Protein AF-A0AAV2IVN1-F1 (afdb_monomer)

Radius of gyration: 26.49 Å; Cα contacts (8 Å, |Δi|>4): 372; chains: 1; bounding box: 67×38×94 Å

InterPro domains:
  IPR001192 Phosphoinositide phospholipase C family [PTHR10336] (16-310)
  IPR001849 Pleckstrin homology domain [PF00169] (18-120)
  IPR001849 Pleckstrin homology domain [PS50003] (14-121)
  IPR001849 Pleckstrin homology domain [SM00233] (15-123)
  IPR002048 EF-hand domain [PF00036] (136-163)
  IPR002048 EF-hand domain [PS50222] (131-166)
  IPR002048 EF-hand domain [SM00054] (135-163)
  IPR002048 EF-hand domain [SM00054] (171-205)
  IPR011992 EF-hand domain pair [SSF47473] (132-292)
  IPR011993 PH-like domain superfamily [G3DSA:2.30.29.30] (7-131)
  IPR015359 Phosphoinositide-specific phospholipase C, EF-hand-like domain [PF09279] (201-286)
  IPR018247 EF-Hand 1, calcium-binding site [PS00018] (144-156)

Structure (mmCIF, N/CA/C/O backbone):
data_AF-A0AAV2IVN1-F1
#
_entry.id   AF-A0AAV2IVN1-F1
#
loop_
_atom_site.group_PDB
_atom_site.id
_atom_site.type_symbol
_atom_site.label_atom_id
_atom_site.label_alt_id
_atom_site.label_comp_id
_atom_site.label_asym_id
_atom_site.label_entity_id
_atom_site.label_seq_id
_atom_site.pdbx_PDB_ins_code
_atom_site.Cartn_x
_atom_site.Cartn_y
_atom_site.Cartn_z
_atom_site.occupancy
_atom_site.B_iso_or_equiv
_atom_site.auth_seq_id
_atom_site.auth_comp_id
_atom_site.auth_asym_id
_atom_site.auth_atom_id
_atom_site.pdbx_PDB_model_num
ATOM 1 N N . MET A 1 1 ? -7.771 20.556 -2.505 1.00 33.66 1 MET A N 1
ATOM 2 C CA . MET A 1 1 ? -8.537 19.604 -1.666 1.00 33.66 1 MET A CA 1
ATOM 3 C C . MET A 1 1 ? -7.633 18.773 -0.742 1.00 33.66 1 MET A C 1
ATOM 5 O O . MET A 1 1 ? -7.917 18.738 0.444 1.00 33.66 1 MET A O 1
ATOM 9 N N . PHE A 1 2 ? -6.507 18.209 -1.213 1.00 29.45 2 PHE A N 1
ATOM 10 C CA . PHE A 1 2 ? -5.529 17.492 -0.363 1.00 29.45 2 PHE A CA 1
ATOM 11 C C . PHE A 1 2 ? -4.832 18.351 0.709 1.00 29.45 2 PHE A C 1
ATOM 13 O O . PHE A 1 2 ? -4.710 17.907 1.844 1.00 29.45 2 PHE A O 1
ATOM 20 N N . ILE A 1 3 ? -4.459 19.599 0.399 1.00 28.80 3 ILE A N 1
ATOM 21 C CA . ILE A 1 3 ? -3.873 20.528 1.390 1.00 28.80 3 ILE A CA 1
ATOM 22 C C . ILE A 1 3 ? -4.855 20.794 2.546 1.00 28.80 3 ILE A C 1
ATOM 24 O O . ILE A 1 3 ? -4.457 20.867 3.701 1.00 28.80 3 ILE A O 1
ATOM 28 N N . TYR A 1 4 ? -6.157 20.855 2.253 1.00 28.88 4 TYR A N 1
ATOM 29 C CA . TYR A 1 4 ? -7.195 21.046 3.269 1.00 28.88 4 TYR A CA 1
ATOM 30 C C . TYR A 1 4 ? -7.394 19.800 4.145 1.00 28.88 4 TYR A C 1
ATOM 32 O O . TYR A 1 4 ? -7.571 19.932 5.350 1.00 28.88 4 TYR A O 1
ATOM 40 N N . ILE A 1 5 ? -7.324 18.596 3.566 1.00 34.03 5 ILE A N 1
ATOM 41 C CA . ILE A 1 5 ? -7.440 17.335 4.318 1.00 34.03 5 ILE A CA 1
ATOM 42 C C . ILE A 1 5 ? -6.231 17.142 5.246 1.00 34.03 5 ILE A C 1
ATOM 44 O O . ILE A 1 5 ? -6.431 16.805 6.409 1.00 34.03 5 ILE A O 1
ATOM 48 N N . PHE A 1 6 ? -5.008 17.428 4.784 1.00 39.22 6 PHE A N 1
ATOM 49 C CA . PHE A 1 6 ? -3.801 17.351 5.620 1.00 39.22 6 PHE A CA 1
ATOM 50 C C . PHE A 1 6 ? -3.856 18.326 6.807 1.00 39.22 6 PHE A C 1
ATOM 52 O O . PHE A 1 6 ? -3.680 17.910 7.947 1.00 39.22 6 PHE A O 1
ATOM 59 N N . ILE A 1 7 ? -4.229 19.591 6.571 1.00 43.00 7 ILE A N 1
ATOM 60 C CA . ILE A 1 7 ? -4.343 20.604 7.638 1.00 43.00 7 ILE A CA 1
ATOM 61 C C . ILE A 1 7 ? -5.420 20.230 8.675 1.00 43.00 7 ILE A C 1
ATOM 63 O O . ILE A 1 7 ? -5.252 20.491 9.867 1.00 43.00 7 ILE A O 1
ATOM 67 N N . ILE A 1 8 ? -6.532 19.623 8.245 1.00 52.09 8 ILE A N 1
ATOM 68 C CA . ILE A 1 8 ? -7.603 19.180 9.154 1.00 52.09 8 ILE A CA 1
ATOM 69 C C . ILE A 1 8 ? -7.147 17.984 9.998 1.00 52.09 8 ILE A C 1
ATOM 71 O O . ILE A 1 8 ? -7.465 17.928 11.186 1.00 52.09 8 ILE A O 1
ATOM 75 N N . VAL A 1 9 ? -6.402 17.043 9.412 1.00 57.47 9 VAL A N 1
ATOM 76 C CA . VAL A 1 9 ? -5.876 15.875 10.130 1.00 57.47 9 VAL A CA 1
ATOM 77 C C . VAL A 1 9 ? -4.788 16.285 11.122 1.00 57.47 9 VAL A C 1
ATOM 79 O O . VAL A 1 9 ? -4.839 15.845 12.264 1.00 57.47 9 VAL A O 1
ATOM 82 N N . ASP A 1 10 ? -3.877 17.188 10.761 1.00 61.06 10 ASP A N 1
ATOM 83 C CA . ASP A 1 10 ? -2.824 17.649 11.677 1.00 61.06 10 ASP A CA 1
ATOM 84 C C . ASP A 1 10 ? -3.402 18.372 12.903 1.00 61.06 10 ASP A C 1
ATOM 86 O O . ASP A 1 10 ? -2.975 18.124 14.032 1.00 61.06 10 ASP A O 1
ATOM 90 N N . ARG A 1 11 ? -4.436 19.205 12.713 1.00 65.44 11 ARG A N 1
ATOM 91 C CA . ARG A 1 11 ? -5.167 19.822 13.835 1.00 65.44 11 ARG A CA 1
ATOM 92 C C . ARG A 1 11 ? -5.901 18.785 14.685 1.00 65.44 11 ARG A C 1
ATOM 94 O O . ARG A 1 11 ? -5.817 18.834 15.905 1.00 65.44 11 ARG A O 1
ATOM 101 N N . LEU A 1 12 ? -6.569 17.819 14.051 1.00 69.88 12 LEU A N 1
ATOM 102 C CA . LEU A 1 12 ? -7.257 16.727 14.744 1.00 69.88 12 LEU A CA 1
ATOM 103 C C . LEU A 1 12 ? -6.297 15.905 15.621 1.00 69.88 12 LEU A C 1
ATOM 105 O O . LEU A 1 12 ? -6.637 15.550 16.748 1.00 69.88 12 LEU A O 1
ATOM 109 N N . LEU A 1 13 ? -5.111 15.584 15.105 1.00 74.75 13 LEU A N 1
ATOM 110 C CA . LEU A 1 13 ? -4.096 14.826 15.835 1.00 74.75 13 LEU A CA 1
ATOM 111 C C . LEU A 1 13 ? -3.486 15.652 16.972 1.00 74.75 13 LEU A C 1
ATOM 113 O O . LEU A 1 13 ? -3.281 15.115 18.059 1.00 74.75 13 LEU A O 1
ATOM 117 N N . ALA A 1 14 ? -3.268 16.953 16.759 1.00 75.81 14 ALA A N 1
ATOM 118 C CA . ALA A 1 14 ? -2.805 17.863 17.803 1.00 75.81 14 ALA A CA 1
ATOM 119 C C . ALA A 1 14 ? -3.806 17.974 18.968 1.00 75.81 14 ALA A C 1
ATOM 121 O O . ALA A 1 14 ? -3.394 17.939 20.127 1.00 75.81 14 ALA A O 1
ATOM 122 N N . ASP A 1 15 ? -5.109 18.041 18.681 1.00 75.19 15 ASP A N 1
ATOM 123 C CA . ASP A 1 15 ? -6.160 18.076 19.708 1.00 75.19 15 ASP A CA 1
ATOM 124 C C . ASP A 1 15 ? -6.175 16.783 20.543 1.00 75.19 15 ASP A C 1
ATOM 126 O O . ASP A 1 15 ? -6.311 16.808 21.766 1.00 75.19 15 ASP A O 1
ATOM 130 N N . LEU A 1 16 ? -5.988 15.627 19.901 1.00 82.62 16 LEU A N 1
ATOM 131 C CA . LEU A 1 16 ? -5.983 14.327 20.582 1.00 82.62 16 LEU A CA 1
ATOM 132 C C . LEU A 1 16 ? -4.692 14.048 21.359 1.00 82.62 16 LEU A C 1
ATOM 134 O O . LEU A 1 16 ? -4.715 13.270 22.318 1.00 82.62 16 LEU A O 1
ATOM 138 N N . ALA A 1 17 ? -3.590 14.699 20.991 1.00 82.19 17 ALA A N 1
ATOM 139 C CA . ALA A 1 17 ? -2.347 14.677 21.755 1.00 82.19 17 ALA A CA 1
ATOM 140 C C . ALA A 1 17 ? -2.456 15.462 23.077 1.00 82.19 17 ALA A C 1
ATOM 142 O O . ALA A 1 17 ? -1.741 15.149 24.026 1.00 82.19 17 ALA A O 1
ATOM 143 N N . GLN A 1 18 ? -3.370 16.437 23.176 1.00 85.50 18 GLN A N 1
ATOM 144 C CA . GLN A 1 18 ? -3.635 17.185 24.419 1.00 85.50 18 GLN A CA 1
ATOM 145 C C . GLN A 1 18 ? -4.479 16.397 25.430 1.00 85.50 18 GLN A C 1
ATOM 147 O O . GLN A 1 18 ? -4.505 16.727 26.615 1.00 85.50 18 GLN A O 1
ATOM 152 N N . GLY A 1 19 ? -5.124 15.324 24.975 1.00 87.44 19 GLY A N 1
ATOM 153 C CA . GLY A 1 19 ? -5.890 14.419 25.811 1.00 87.44 19 GLY A CA 1
ATOM 154 C C . GLY A 1 19 ? -7.368 14.778 25.902 1.00 87.44 19 GLY A C 1
ATOM 155 O O . GLY A 1 19 ? -7.749 15.918 26.151 1.00 87.44 19 GLY A O 1
ATOM 156 N N . ILE A 1 20 ? -8.226 13.771 25.748 1.00 90.19 20 ILE A N 1
ATOM 157 C CA . ILE A 1 20 ? -9.682 13.925 25.836 1.00 90.19 20 ILE A CA 1
ATOM 158 C C . ILE A 1 20 ? -10.237 12.986 26.900 1.00 90.19 20 ILE A C 1
ATOM 160 O O . ILE A 1 20 ? -9.879 11.807 26.971 1.00 90.19 20 ILE A O 1
ATOM 164 N N . LEU A 1 21 ? -11.150 13.505 27.721 1.00 92.00 21 LEU A N 1
ATOM 165 C CA . LEU A 1 21 ? -11.890 12.706 28.686 1.00 92.00 21 LEU A CA 1
ATOM 166 C C . LEU A 1 21 ? -12.854 11.759 27.960 1.00 92.00 21 LEU A C 1
ATOM 168 O O . LEU A 1 21 ? -13.794 12.195 27.299 1.00 92.00 21 LEU A O 1
ATOM 172 N N . LEU A 1 22 ? -12.641 10.457 28.129 1.00 92.94 22 LEU A N 1
ATOM 173 C CA . LEU A 1 22 ? -13.558 9.410 27.689 1.00 92.94 22 LEU A CA 1
ATOM 174 C C . LEU A 1 22 ? -13.926 8.518 28.871 1.00 92.94 22 LEU A C 1
ATOM 176 O O . LEU A 1 22 ? -13.124 8.279 29.779 1.00 92.94 22 LEU A O 1
ATOM 180 N N . GLU A 1 23 ? -15.118 7.933 28.838 1.00 92.25 23 GLU A N 1
ATOM 181 C CA . GLU A 1 23 ? -15.479 6.896 29.797 1.00 92.25 23 GLU A CA 1
ATOM 182 C C . GLU A 1 23 ? -15.187 5.514 29.215 1.00 92.25 23 GLU A C 1
ATOM 184 O O . GLU A 1 23 ? -15.768 5.079 28.219 1.00 92.25 23 GLU A O 1
ATOM 189 N N . LYS A 1 24 ? -14.301 4.771 29.881 1.00 91.19 24 LYS A N 1
ATOM 190 C CA . LYS A 1 24 ? -14.094 3.351 29.602 1.00 91.19 24 LYS A CA 1
ATOM 191 C C . LYS A 1 24 ? -15.197 2.553 30.282 1.00 91.19 24 LYS A C 1
ATOM 193 O O . LYS A 1 24 ? -15.212 2.412 31.510 1.00 91.19 24 LYS A O 1
ATOM 198 N N . VAL A 1 25 ? -16.097 1.987 29.489 1.00 88.44 25 VAL A N 1
ATOM 199 C CA . VAL A 1 25 ? -17.293 1.323 30.004 1.00 88.44 25 VAL A CA 1
ATOM 200 C C . VAL A 1 25 ? -17.019 -0.158 30.270 1.00 88.44 25 VAL A C 1
ATOM 202 O O . VAL A 1 25 ? -16.586 -0.912 29.397 1.00 88.44 25 VAL A O 1
ATOM 205 N N . LYS A 1 26 ? -17.238 -0.596 31.516 1.00 84.31 26 LYS A N 1
ATOM 206 C CA . LYS A 1 26 ? -17.120 -2.009 31.928 1.00 84.31 26 LYS A CA 1
ATOM 207 C C . LYS A 1 26 ? -18.476 -2.671 32.133 1.00 84.31 26 LYS A C 1
ATOM 209 O O . LYS A 1 26 ? -18.634 -3.845 31.810 1.00 84.31 26 LYS A O 1
ATOM 214 N N . SER A 1 27 ? -19.432 -1.918 32.655 1.00 77.50 27 SER A N 1
ATOM 215 C CA . SER A 1 27 ? -20.836 -2.291 32.817 1.00 77.50 27 SER A CA 1
ATOM 216 C C . SER A 1 27 ? -21.673 -1.013 32.917 1.00 77.50 27 SER A C 1
ATOM 218 O O . SER A 1 27 ? -21.109 0.080 32.983 1.00 77.50 27 SER A O 1
ATOM 220 N N . ARG A 1 28 ? -23.003 -1.148 32.988 1.00 71.00 28 ARG A N 1
ATOM 221 C CA . ARG A 1 28 ? -23.936 -0.024 33.189 1.00 71.00 28 ARG A CA 1
ATOM 222 C C . ARG A 1 28 ? -23.555 0.861 34.387 1.00 71.00 28 ARG A C 1
ATOM 224 O O . ARG A 1 28 ? -23.551 2.078 34.271 1.00 71.00 28 ARG A O 1
ATOM 231 N N . SER A 1 29 ? -23.187 0.250 35.513 1.00 75.88 29 SER A N 1
ATOM 232 C CA . SER A 1 29 ? -22.812 0.952 36.750 1.00 75.88 29 SER A CA 1
ATOM 233 C C . SER A 1 29 ? -21.320 1.274 36.856 1.00 75.88 29 SER A C 1
ATOM 235 O O . SER A 1 29 ? -20.928 2.106 37.668 1.00 75.88 29 SER A O 1
ATOM 237 N N . ARG A 1 30 ? -20.464 0.629 36.052 1.00 84.62 30 ARG A N 1
ATOM 238 C CA . ARG A 1 30 ? -19.006 0.773 36.137 1.00 84.62 30 ARG A CA 1
ATOM 239 C C . ARG A 1 30 ? -18.460 1.486 34.909 1.00 84.62 30 ARG A C 1
ATOM 241 O O . ARG A 1 30 ? -17.976 0.855 33.961 1.00 84.62 30 ARG A O 1
ATOM 248 N N . ARG A 1 31 ? -18.512 2.812 34.980 1.00 88.00 31 ARG A N 1
ATOM 249 C CA . ARG A 1 31 ? -17.956 3.747 34.001 1.00 88.00 31 ARG A CA 1
ATOM 250 C C . ARG A 1 31 ? -16.698 4.366 34.588 1.00 88.00 31 ARG A C 1
ATOM 252 O O . ARG A 1 31 ? -16.694 4.810 35.732 1.00 88.00 31 ARG A O 1
ATOM 259 N N . LEU A 1 32 ? -15.598 4.267 33.854 1.00 90.12 32 LEU A N 1
ATOM 260 C CA . LEU A 1 32 ? -14.284 4.677 34.335 1.00 90.12 32 LEU A CA 1
ATOM 261 C C . LEU A 1 32 ? -13.838 5.893 33.519 1.00 90.12 32 LEU A C 1
ATOM 263 O O . LEU A 1 32 ? -13.319 5.687 32.420 1.00 90.12 32 LEU A O 1
ATOM 267 N N . PRO A 1 33 ? -14.045 7.125 34.015 1.00 91.75 33 PRO A N 1
ATOM 268 C CA . PRO A 1 33 ? -13.592 8.332 33.331 1.00 91.75 33 PRO A CA 1
ATOM 269 C C . PRO A 1 33 ? -12.063 8.359 33.311 1.00 91.75 33 PRO A C 1
ATOM 271 O O . PRO A 1 33 ? -11.420 8.165 34.347 1.00 91.75 33 PRO A O 1
ATOM 274 N N . ARG A 1 34 ? -11.472 8.509 32.129 1.00 92.56 34 ARG A N 1
ATOM 275 C CA . ARG A 1 34 ? -10.022 8.539 31.912 1.00 92.56 34 ARG A CA 1
ATOM 276 C C . ARG A 1 34 ? -9.712 9.547 30.817 1.00 92.56 34 ARG A C 1
ATOM 278 O O . ARG A 1 34 ? -10.460 9.641 29.847 1.00 92.56 34 ARG A O 1
ATOM 285 N N . THR A 1 35 ? -8.596 10.245 30.944 1.00 92.88 35 THR A N 1
ATOM 286 C CA . THR A 1 35 ? -8.089 11.095 29.864 1.00 92.88 35 THR A CA 1
ATOM 287 C C . THR A 1 35 ? -7.267 10.221 28.932 1.00 92.88 35 THR A C 1
ATOM 289 O O . THR A 1 35 ? -6.317 9.585 29.388 1.00 92.88 35 THR A O 1
ATOM 292 N N . PHE A 1 36 ? -7.674 10.123 27.670 1.00 94.19 36 PHE A N 1
ATOM 293 C CA . PHE A 1 36 ? -6.989 9.353 26.633 1.00 94.19 36 PHE A CA 1
ATOM 294 C C . PHE A 1 36 ? -6.203 10.276 25.721 1.00 94.19 36 PHE A C 1
ATOM 296 O O . PHE A 1 36 ? -6.698 11.337 25.358 1.00 94.19 36 PHE A O 1
ATOM 303 N N . PHE A 1 37 ? -5.031 9.813 25.305 1.00 93.44 37 PHE A N 1
ATOM 304 C CA . PHE A 1 37 ? -4.089 10.536 24.465 1.00 93.44 37 PHE A CA 1
ATOM 305 C C . PHE A 1 37 ? -3.714 9.670 23.266 1.00 93.44 37 PHE A C 1
ATOM 307 O O . PHE A 1 37 ? -3.553 8.453 23.413 1.00 93.44 37 PHE A O 1
ATOM 314 N N . LEU A 1 38 ? -3.568 10.294 22.100 1.00 91.50 38 LEU A N 1
ATOM 315 C CA . LEU A 1 38 ? -3.007 9.671 20.903 1.00 91.50 38 LEU A CA 1
ATOM 316 C C . LEU A 1 38 ? -1.651 10.317 20.604 1.00 91.50 38 LEU A C 1
ATOM 318 O O . LEU A 1 38 ? -1.590 11.503 20.298 1.00 91.50 38 LEU A O 1
ATOM 322 N N . ASP A 1 39 ? -0.579 9.532 20.679 1.00 87.88 39 ASP A N 1
ATOM 323 C CA . ASP A 1 39 ? 0.773 9.949 20.300 1.00 87.88 39 ASP A CA 1
ATOM 324 C C . ASP A 1 39 ? 1.127 9.272 18.971 1.00 87.88 39 ASP A C 1
ATOM 326 O O . ASP A 1 39 ? 1.441 8.079 18.919 1.00 87.88 39 ASP A O 1
ATOM 330 N N . THR A 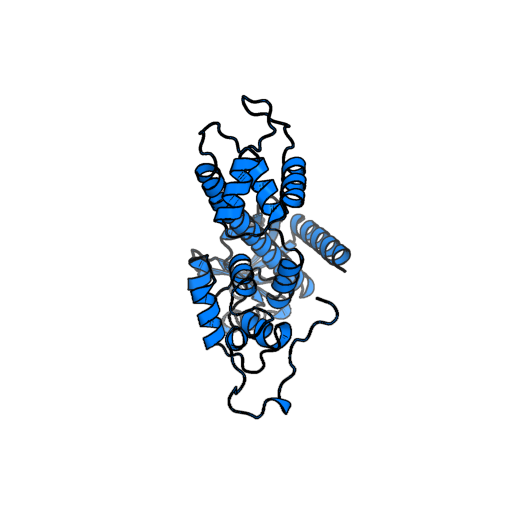1 40 ? 1.035 10.034 17.881 1.00 79.25 40 THR A N 1
ATOM 331 C CA . THR A 1 40 ? 1.349 9.568 16.523 1.00 79.25 40 THR A CA 1
ATOM 332 C C . THR A 1 40 ? 2.844 9.536 16.221 1.00 79.25 40 THR A C 1
ATOM 334 O O . THR A 1 40 ? 3.231 8.954 15.216 1.00 79.25 40 THR A O 1
ATOM 337 N N . ALA A 1 41 ? 3.701 10.120 17.065 1.00 75.69 41 ALA A N 1
ATOM 338 C CA . ALA A 1 41 ? 5.150 9.985 16.911 1.00 75.69 41 ALA A CA 1
ATOM 339 C C . ALA A 1 41 ? 5.627 8.629 17.449 1.00 75.69 41 ALA A C 1
ATOM 341 O O . ALA A 1 41 ? 6.497 7.991 16.863 1.00 75.69 41 ALA A O 1
ATOM 342 N N . LYS A 1 42 ? 5.028 8.169 18.554 1.00 81.62 42 LYS A N 1
ATOM 343 C CA . LYS A 1 42 ? 5.320 6.860 19.161 1.00 81.62 42 LYS A CA 1
ATOM 344 C C . LYS A 1 42 ? 4.370 5.749 18.721 1.00 81.62 42 LYS A C 1
ATOM 346 O O . LYS A 1 42 ? 4.576 4.610 19.122 1.00 81.62 42 LYS A O 1
ATOM 351 N N . MET A 1 43 ? 3.338 6.074 17.941 1.00 84.81 43 MET A N 1
ATOM 352 C CA . MET A 1 43 ? 2.276 5.151 17.525 1.00 84.81 43 MET A CA 1
ATOM 353 C C . MET A 1 43 ? 1.629 4.424 18.711 1.00 84.81 43 MET A C 1
ATOM 355 O O . MET A 1 43 ? 1.469 3.202 18.723 1.00 84.81 43 MET A O 1
ATOM 359 N N . ILE A 1 44 ? 1.214 5.195 19.723 1.00 91.56 44 ILE A N 1
ATOM 360 C CA . ILE A 1 44 ? 0.546 4.677 20.923 1.00 91.56 44 ILE A CA 1
ATOM 361 C C . ILE A 1 44 ? -0.721 5.458 21.275 1.00 91.56 44 ILE A C 1
ATOM 363 O O . ILE A 1 44 ? -0.819 6.667 21.086 1.00 91.56 44 ILE A O 1
ATOM 367 N N . VAL A 1 45 ? -1.667 4.757 21.894 1.00 93.38 45 VAL A N 1
ATOM 368 C CA . VAL A 1 45 ? -2.737 5.340 22.706 1.00 93.38 45 VAL A CA 1
ATOM 369 C C . VAL A 1 45 ? -2.426 5.056 24.163 1.00 93.38 45 VAL A C 1
ATOM 371 O O . VAL A 1 45 ? -2.234 3.901 24.532 1.00 93.38 45 VAL A O 1
ATOM 374 N N . TYR A 1 46 ? -2.434 6.065 25.022 1.00 92.75 46 TYR A N 1
ATOM 375 C CA . TYR A 1 46 ? -2.313 5.861 26.467 1.00 92.75 46 TYR A CA 1
ATOM 376 C C . TYR A 1 46 ? -3.402 6.621 27.214 1.00 92.75 46 TYR A C 1
ATOM 378 O O . TYR A 1 46 ? -4.105 7.454 26.644 1.00 92.75 46 TYR A O 1
ATOM 386 N N . TYR A 1 47 ? -3.605 6.286 28.487 1.00 92.38 47 TYR A N 1
ATOM 387 C CA . TYR A 1 47 ? -4.587 6.982 29.310 1.00 92.38 47 TYR A CA 1
ATOM 388 C C . TYR A 1 47 ? -4.155 7.153 30.762 1.00 92.38 47 TYR A C 1
ATOM 390 O O . TYR A 1 47 ? -3.462 6.308 31.337 1.00 92.38 47 TYR A O 1
ATOM 398 N N . GLU A 1 48 ? -4.660 8.218 31.374 1.00 89.62 48 GLU A N 1
ATOM 399 C CA . GLU A 1 48 ? -4.411 8.595 32.765 1.00 89.62 48 GLU A CA 1
ATOM 400 C C . GLU A 1 48 ? -5.688 8.524 33.619 1.00 89.62 48 GLU A C 1
ATOM 402 O O . GLU A 1 48 ? -6.788 8.262 33.127 1.00 89.62 48 GLU A O 1
ATOM 407 N N . GLY A 1 49 ? -5.548 8.685 34.940 1.00 80.62 49 GLY A N 1
ATOM 408 C CA . GLY A 1 49 ? -6.666 8.602 35.894 1.00 80.62 49 GLY A CA 1
ATOM 409 C C . GLY A 1 49 ? -7.025 7.175 36.333 1.00 80.62 49 GLY A C 1
ATOM 410 O O . GLY A 1 49 ? -8.084 6.935 36.915 1.00 80.62 49 GLY A O 1
ATOM 411 N N . SER A 1 50 ? -6.168 6.187 36.049 1.00 78.44 50 SER A N 1
ATOM 412 C CA . SER A 1 50 ? -6.335 4.816 36.545 1.00 78.44 50 SER A CA 1
ATOM 413 C C . SER A 1 50 ? -5.915 4.694 38.010 1.00 78.44 50 SER A C 1
ATOM 415 O O . SER A 1 50 ? -4.781 4.987 38.353 1.00 78.44 50 SER A O 1
ATOM 417 N N . THR A 1 51 ? -6.800 4.167 38.859 1.00 69.38 51 THR A N 1
ATOM 418 C CA . THR A 1 51 ? -6.510 3.862 40.274 1.00 69.38 51 THR A CA 1
ATOM 419 C C . THR A 1 51 ? -5.780 2.529 40.487 1.00 69.38 51 THR A C 1
ATOM 421 O O . THR A 1 51 ? -5.500 2.146 41.620 1.00 69.38 51 THR A O 1
ATOM 424 N N . LYS A 1 52 ? -5.479 1.782 39.414 1.00 65.25 52 LYS A N 1
ATOM 425 C CA . LYS A 1 52 ? -4.612 0.596 39.503 1.00 65.25 52 LYS A CA 1
ATOM 426 C C . LYS A 1 52 ? -3.171 1.035 39.798 1.00 65.25 52 LYS A C 1
ATOM 428 O O . LYS A 1 52 ? -2.782 2.124 39.394 1.00 65.25 52 LYS A O 1
ATOM 433 N N . LYS A 1 53 ? -2.387 0.185 40.485 1.00 58.56 53 LYS A N 1
ATOM 434 C CA . LYS A 1 53 ? -0.953 0.419 40.769 1.00 58.56 53 LYS A CA 1
ATOM 435 C C . LYS A 1 53 ? -0.238 0.962 39.518 1.00 58.56 53 LYS A C 1
ATOM 437 O O . LYS A 1 53 ? -0.513 0.471 38.425 1.00 58.56 53 LYS A O 1
ATOM 442 N N . LYS A 1 54 ? 0.709 1.902 39.692 1.00 55.81 54 LYS A N 1
ATOM 443 C CA . LYS A 1 54 ? 1.513 2.539 38.617 1.00 55.81 54 LYS A CA 1
ATOM 444 C C . LYS A 1 54 ? 2.164 1.555 37.625 1.00 55.81 54 LYS A C 1
ATOM 446 O O . LYS A 1 54 ? 2.572 1.966 36.552 1.00 55.81 54 LYS A O 1
ATOM 451 N N . THR A 1 55 ? 2.243 0.269 37.964 1.00 49.16 55 THR A N 1
ATOM 452 C CA . THR A 1 55 ? 2.756 -0.816 37.117 1.00 49.16 55 THR A CA 1
ATOM 453 C C . THR A 1 55 ? 1.758 -1.361 36.089 1.00 49.16 55 THR A C 1
ATOM 455 O O . THR A 1 55 ? 2.142 -2.183 35.262 1.00 49.16 55 THR A O 1
ATOM 458 N N . SER A 1 56 ? 0.475 -0.977 36.121 1.00 58.53 56 SER A N 1
ATOM 459 C CA . SER A 1 56 ? -0.472 -1.435 35.100 1.00 58.53 56 SER A CA 1
ATOM 460 C C . SER A 1 56 ? -0.276 -0.643 33.812 1.00 58.53 56 SER A C 1
ATOM 462 O O . SER A 1 56 ? -0.621 0.535 33.788 1.00 58.53 56 SER A O 1
ATOM 464 N N . ASP A 1 57 ? 0.217 -1.303 32.765 1.00 69.19 57 ASP A N 1
ATOM 465 C CA . ASP A 1 57 ? 0.382 -0.720 31.432 1.00 69.19 57 ASP A CA 1
ATOM 466 C C . ASP A 1 57 ? -0.943 -0.096 30.949 1.00 69.19 57 ASP A C 1
ATOM 468 O O . ASP A 1 57 ? -1.951 -0.785 30.735 1.00 69.19 57 ASP A O 1
ATOM 472 N N . THR A 1 58 ? -0.974 1.237 30.887 1.00 85.75 58 THR A N 1
ATOM 473 C CA . THR A 1 58 ? -2.086 2.026 30.339 1.00 85.75 58 THR A CA 1
ATOM 474 C C . THR A 1 58 ? -1.881 2.337 28.861 1.00 85.75 58 THR A C 1
ATOM 476 O O . THR A 1 58 ? -2.742 2.979 28.259 1.00 85.75 58 THR A O 1
ATOM 479 N N . THR A 1 59 ? -0.787 1.849 28.280 1.00 90.06 59 THR A N 1
ATOM 480 C CA . THR A 1 59 ? -0.397 2.075 26.896 1.00 90.06 59 THR A CA 1
ATOM 481 C C . THR A 1 59 ? -0.942 0.966 26.006 1.00 90.06 59 THR A C 1
ATOM 483 O O . THR A 1 59 ? -0.997 -0.214 26.356 1.00 90.06 59 THR A O 1
ATOM 486 N N . ILE A 1 60 ? -1.372 1.352 24.818 1.00 91.19 60 ILE A N 1
ATOM 487 C CA . ILE A 1 60 ? -1.864 0.489 23.760 1.00 91.19 60 ILE A CA 1
ATOM 488 C C . ILE A 1 60 ? -1.086 0.895 22.516 1.00 91.19 60 ILE A C 1
ATOM 490 O O . ILE A 1 60 ? -1.285 1.980 21.985 1.00 91.19 60 ILE A O 1
ATOM 494 N N . GLN A 1 61 ? -0.195 0.020 22.065 1.00 90.00 61 GLN A N 1
ATOM 495 C CA . GLN A 1 61 ? 0.453 0.165 20.762 1.00 90.00 61 GLN A CA 1
ATOM 496 C C . GLN A 1 61 ? -0.617 0.137 19.666 1.00 90.00 61 GLN A C 1
ATOM 498 O O . GLN A 1 61 ? -1.512 -0.716 19.737 1.00 90.00 61 GLN A O 1
ATOM 503 N N . ILE A 1 62 ? -0.537 1.039 18.683 1.00 90.12 62 ILE A N 1
ATOM 504 C CA . ILE A 1 62 ? -1.505 1.081 17.575 1.00 90.12 62 ILE A CA 1
ATOM 505 C C . ILE A 1 62 ? -1.522 -0.272 16.841 1.00 90.12 62 ILE A C 1
ATOM 507 O O . ILE A 1 62 ? -2.609 -0.783 16.576 1.00 90.12 62 ILE A O 1
ATOM 511 N N . SER A 1 63 ? -0.376 -0.958 16.738 1.00 83.38 63 SER A N 1
ATOM 512 C CA . SER A 1 63 ? -0.240 -2.277 16.086 1.00 83.38 63 SER A CA 1
ATOM 513 C C . SER A 1 63 ? -1.046 -3.377 16.759 1.00 83.38 63 SER A C 1
ATOM 515 O O . SER A 1 63 ? -1.377 -4.401 16.160 1.00 83.38 63 SER A O 1
ATOM 517 N N . LYS A 1 64 ? -1.396 -3.191 18.037 1.00 88.50 64 LYS A N 1
ATOM 518 C CA . LYS A 1 64 ? -2.246 -4.130 18.777 1.00 88.50 64 LYS A CA 1
ATOM 519 C C . LYS A 1 64 ? -3.731 -3.890 18.519 1.00 88.50 64 LYS A C 1
ATOM 521 O O . LYS A 1 64 ? -4.541 -4.746 18.894 1.00 88.50 64 LYS A O 1
ATOM 526 N N . ILE A 1 65 ? -4.110 -2.760 17.927 1.00 90.00 65 ILE A N 1
ATOM 527 C CA . ILE A 1 65 ? -5.488 -2.441 17.568 1.00 90.00 65 ILE A CA 1
ATOM 528 C C . ILE A 1 65 ? -5.811 -3.139 16.252 1.00 90.00 65 ILE A C 1
ATOM 530 O O . ILE A 1 65 ? -5.238 -2.866 15.208 1.00 90.00 65 ILE A O 1
ATOM 534 N N . ARG A 1 66 ? -6.770 -4.059 16.306 1.00 84.44 66 ARG A N 1
ATOM 535 C CA . ARG A 1 66 ? -7.270 -4.756 15.123 1.00 84.44 66 ARG A CA 1
ATOM 536 C C . ARG A 1 66 ? -8.311 -3.927 14.389 1.00 84.44 66 ARG A C 1
ATOM 538 O O . ARG A 1 66 ? -8.367 -3.961 13.167 1.00 84.44 66 ARG A O 1
ATOM 545 N N . GLU A 1 67 ? -9.194 -3.265 15.132 1.00 85.75 67 GLU A N 1
ATOM 546 C CA . GLU A 1 67 ? -10.337 -2.575 14.544 1.00 85.75 67 GLU A CA 1
ATOM 547 C C . GLU A 1 67 ? -10.935 -1.536 15.496 1.00 85.75 67 GLU A C 1
ATOM 549 O O . GLU A 1 67 ? -10.941 -1.726 16.717 1.00 85.75 67 GLU A O 1
ATOM 554 N N . VAL A 1 68 ? -11.505 -0.476 14.917 1.00 89.56 68 VAL A N 1
ATOM 555 C CA . VAL A 1 68 ? -12.301 0.535 15.620 1.00 89.56 68 VAL A CA 1
ATOM 556 C C . VAL A 1 68 ? -13.676 0.660 14.958 1.00 89.56 68 VAL A C 1
ATOM 558 O O . VAL A 1 68 ? -13.776 0.988 13.769 1.00 89.56 68 VAL A O 1
ATOM 561 N N . ARG A 1 69 ? -14.743 0.408 15.727 1.00 86.12 69 ARG A N 1
ATOM 562 C CA . ARG A 1 69 ? -16.135 0.401 15.234 1.00 86.12 69 ARG A CA 1
ATOM 563 C C . ARG A 1 69 ? -17.014 1.406 15.963 1.00 86.12 69 ARG A C 1
ATOM 565 O O . ARG A 1 69 ? -16.796 1.710 17.136 1.00 86.12 69 ARG A O 1
ATOM 572 N N . GLU A 1 70 ? -18.057 1.855 15.277 1.00 86.38 70 GLU A N 1
ATOM 573 C CA . GLU A 1 70 ? -19.145 2.627 15.876 1.00 86.38 70 GLU A CA 1
ATOM 574 C C . GLU A 1 70 ? -20.016 1.733 16.779 1.00 86.38 70 GLU A C 1
ATOM 576 O O . GLU A 1 70 ? -20.296 0.575 16.467 1.00 86.38 70 GLU A O 1
ATOM 581 N N . GLY A 1 71 ? -20.448 2.263 17.925 1.00 67.62 71 GLY A N 1
ATOM 582 C CA . GLY A 1 71 ? -21.039 1.489 19.021 1.00 67.62 71 GLY A CA 1
ATOM 583 C C . GLY A 1 71 ? -22.492 1.023 18.851 1.00 67.62 71 GLY A C 1
ATOM 584 O O . GLY A 1 71 ? -23.081 0.529 19.810 1.00 67.62 71 GLY A O 1
ATOM 585 N N . GLU A 1 72 ? -23.119 1.151 17.684 1.00 63.78 72 GLU A N 1
ATOM 586 C CA . GLU A 1 72 ? -24.557 0.861 17.553 1.00 63.78 72 GLU A CA 1
ATOM 587 C C . GLU A 1 72 ? -24.918 -0.624 17.710 1.00 63.78 72 GLU A C 1
ATOM 589 O O . GLU A 1 72 ? -25.926 -0.953 18.345 1.00 63.78 72 GLU A O 1
ATOM 594 N N . LYS A 1 73 ? -24.091 -1.528 17.169 1.00 63.56 73 LYS A N 1
ATOM 595 C CA . LYS A 1 73 ? -24.355 -2.979 17.176 1.00 63.56 73 LYS A CA 1
ATOM 596 C C . LYS A 1 73 ? -23.805 -3.672 18.430 1.00 63.56 73 LYS A C 1
ATOM 598 O O . LYS A 1 73 ? -24.477 -4.536 19.001 1.00 63.56 73 LYS A O 1
ATOM 603 N N . ASP A 1 74 ? -22.639 -3.236 18.910 1.00 64.50 74 ASP A N 1
ATOM 604 C CA . ASP A 1 74 ? -21.894 -3.889 19.998 1.00 64.50 74 ASP A CA 1
ATOM 605 C C . ASP A 1 74 ? -22.425 -3.568 21.412 1.00 64.50 74 ASP A C 1
ATOM 607 O O . ASP A 1 74 ? -22.206 -4.332 22.354 1.00 64.50 74 ASP A O 1
ATOM 611 N N . PHE A 1 75 ? -23.173 -2.472 21.588 1.00 68.81 75 PHE A N 1
ATOM 612 C CA . PHE A 1 75 ? -23.696 -2.051 22.901 1.00 68.81 75 PHE A CA 1
ATOM 613 C C . PHE A 1 75 ? -25.105 -2.601 23.216 1.00 68.81 75 PHE A C 1
ATOM 615 O O . PHE A 1 75 ? -25.602 -2.458 24.338 1.00 68.81 75 PHE A O 1
ATOM 622 N N . SER A 1 76 ? -25.733 -3.289 22.255 1.00 61.34 76 SER A N 1
ATOM 623 C CA . SER A 1 76 ? -27.155 -3.678 22.253 1.00 61.34 76 SER A CA 1
ATOM 624 C C . SER A 1 76 ? -27.616 -4.560 23.427 1.00 61.34 76 SER A C 1
ATOM 626 O O . SER A 1 76 ? -28.775 -4.469 23.834 1.00 61.34 76 SER A O 1
ATOM 628 N N . LYS A 1 77 ? -26.733 -5.384 24.012 1.00 62.03 77 LYS A N 1
ATOM 629 C CA . LYS A 1 77 ? -27.087 -6.295 25.124 1.00 62.03 77 LYS A CA 1
ATOM 630 C C . LYS A 1 77 ? -26.595 -5.856 26.508 1.00 62.03 77 LYS A C 1
ATOM 632 O O . LYS A 1 77 ? -27.182 -6.273 27.499 1.00 62.03 77 LYS A O 1
ATOM 637 N N . LYS A 1 78 ? -25.544 -5.030 26.609 1.00 58.88 78 LYS A N 1
ATOM 638 C CA . LYS A 1 78 ? -24.915 -4.672 27.902 1.00 58.88 78 LYS A CA 1
ATOM 639 C C . LYS A 1 78 ? -25.256 -3.264 28.409 1.00 58.88 78 LYS A C 1
ATOM 641 O O . LYS A 1 78 ? -25.014 -2.997 29.585 1.00 58.88 78 LYS A O 1
ATOM 646 N N . MET A 1 79 ? -25.747 -2.357 27.552 1.00 66.38 79 MET A N 1
ATOM 647 C CA . MET A 1 79 ? -25.771 -0.913 27.847 1.00 66.38 79 MET A CA 1
ATOM 648 C C . MET A 1 79 ? -26.899 -0.162 27.102 1.00 66.38 79 MET A C 1
ATOM 650 O O . MET A 1 79 ? -26.632 0.759 26.335 1.00 66.38 79 MET A O 1
ATOM 654 N N . LYS A 1 80 ? -28.163 -0.568 27.303 1.00 65.44 80 LYS A N 1
ATOM 655 C CA . LYS A 1 80 ? -29.331 -0.039 26.561 1.00 65.44 80 LYS A CA 1
ATOM 656 C C . LYS A 1 80 ? -29.567 1.475 26.698 1.00 65.44 80 LYS A C 1
ATOM 658 O O . LYS A 1 80 ? -30.084 2.060 25.756 1.00 65.44 80 LYS A O 1
ATOM 663 N N . ASP A 1 81 ? -29.166 2.084 27.812 1.00 74.00 81 ASP A N 1
ATOM 664 C CA . ASP A 1 81 ? -29.483 3.491 28.122 1.00 74.00 81 ASP A CA 1
ATOM 665 C C . ASP A 1 81 ? -28.399 4.484 27.676 1.00 74.00 81 ASP A C 1
ATOM 667 O O . ASP A 1 81 ? -28.493 5.675 27.960 1.00 74.00 81 ASP A O 1
ATOM 671 N N . LEU A 1 82 ? -27.328 4.010 27.031 1.00 77.06 82 LEU A N 1
ATOM 672 C CA . LEU A 1 82 ? -26.276 4.894 26.537 1.00 77.06 82 LEU A CA 1
ATOM 673 C C . LEU A 1 82 ? -26.673 5.517 25.199 1.00 77.06 82 LEU A C 1
ATOM 675 O O . LEU A 1 82 ? -27.216 4.843 24.319 1.00 77.06 82 LEU A O 1
ATOM 679 N N . GLN A 1 83 ? -26.309 6.786 25.018 1.00 83.44 83 GLN A N 1
ATOM 680 C CA . GLN A 1 83 ? -26.432 7.468 23.738 1.00 83.44 83 GLN A CA 1
ATOM 681 C C . GLN A 1 83 ? -25.474 6.829 22.725 1.00 83.44 83 GLN A C 1
ATOM 683 O O . GLN A 1 83 ? -24.273 7.096 22.710 1.00 83.44 83 GLN A O 1
ATOM 688 N N . LYS A 1 84 ? -26.017 5.952 21.875 1.00 83.19 84 LYS A N 1
ATOM 689 C CA . LYS A 1 84 ? -25.239 5.124 20.940 1.00 83.19 84 LYS A CA 1
ATOM 690 C C . LYS A 1 84 ? -24.377 5.939 19.976 1.00 83.19 84 LYS A C 1
ATOM 692 O O . LYS A 1 84 ? -23.306 5.472 19.596 1.00 83.19 84 LYS A O 1
ATOM 697 N N . SER A 1 85 ? -24.808 7.150 19.617 1.00 88.12 85 SER A N 1
ATOM 698 C CA . SER A 1 85 ? -24.041 8.054 18.754 1.00 88.12 85 SER A CA 1
ATOM 699 C C . SER A 1 85 ? -22.733 8.539 19.391 1.00 88.12 85 SER A C 1
ATOM 701 O O . SER A 1 85 ? -21.801 8.863 18.664 1.00 88.12 85 SER A O 1
ATOM 703 N N . CYS A 1 86 ? -22.607 8.499 20.720 1.00 91.00 86 CYS A N 1
ATOM 704 C CA . CYS A 1 86 ? -21.377 8.838 21.445 1.00 91.00 86 CYS A CA 1
ATOM 705 C C . CYS A 1 86 ? -20.481 7.615 21.716 1.00 91.00 86 CYS A C 1
ATOM 707 O O . CYS A 1 86 ? -19.395 7.742 22.284 1.00 91.00 86 CYS A O 1
ATOM 709 N N . CYS A 1 87 ? -20.926 6.416 21.336 1.00 90.62 87 CYS A N 1
ATOM 710 C CA . CYS A 1 87 ? -20.248 5.167 21.653 1.00 90.62 87 CYS A CA 1
ATOM 711 C C . CYS A 1 87 ? -19.371 4.672 20.499 1.00 90.62 87 CYS A C 1
ATOM 713 O O . CYS A 1 87 ? -19.738 4.733 19.320 1.00 90.62 87 CYS A O 1
ATOM 715 N N . PHE A 1 88 ? -18.237 4.077 20.858 1.00 91.94 88 PHE A N 1
ATOM 716 C CA . PHE A 1 88 ? -17.372 3.345 19.938 1.00 91.94 88 PHE A CA 1
ATOM 717 C C . PHE A 1 88 ? -16.636 2.213 20.658 1.00 91.94 88 PHE A C 1
ATOM 719 O O . PHE A 1 88 ? -16.602 2.153 21.891 1.00 91.94 88 PHE A O 1
ATOM 726 N N . VAL A 1 89 ? -16.072 1.281 19.894 1.00 91.12 89 VAL A N 1
ATOM 727 C CA . VAL A 1 89 ? -15.280 0.172 20.433 1.00 91.12 89 VAL A CA 1
ATOM 728 C C . VAL A 1 89 ? -13.904 0.106 19.794 1.00 91.12 89 VAL A C 1
ATOM 730 O O . VAL A 1 89 ? -13.756 0.330 18.596 1.00 91.12 89 VAL A O 1
ATOM 733 N N . ILE A 1 90 ? -12.911 -0.255 20.604 1.00 91.25 90 ILE A N 1
ATOM 734 C CA . ILE A 1 90 ? -11.554 -0.588 20.165 1.00 91.25 90 ILE A CA 1
ATOM 735 C C . ILE A 1 90 ? -11.350 -2.084 20.406 1.00 91.25 90 ILE A C 1
ATOM 737 O O . ILE A 1 90 ? -11.482 -2.560 21.540 1.00 91.25 90 ILE A O 1
ATOM 741 N N . ILE A 1 91 ? -11.045 -2.830 19.348 1.00 88.38 91 ILE A N 1
ATOM 742 C CA . ILE A 1 91 ? -10.822 -4.276 19.387 1.00 88.38 91 ILE A CA 1
ATOM 743 C C . ILE A 1 91 ? -9.320 -4.533 19.310 1.00 88.38 91 ILE A C 1
ATOM 745 O O . ILE A 1 91 ? -8.673 -4.146 18.341 1.00 88.38 91 ILE A O 1
ATOM 749 N N . LEU A 1 92 ? -8.760 -5.207 20.316 1.00 88.00 92 LEU A N 1
ATOM 750 C CA . LEU A 1 92 ? -7.336 -5.548 20.358 1.00 88.00 92 LEU A CA 1
ATOM 751 C C . LEU A 1 92 ? -7.100 -6.959 19.803 1.00 88.00 92 LEU A C 1
ATOM 753 O O . LEU A 1 92 ? -7.719 -7.916 20.270 1.00 88.00 92 LEU A O 1
ATOM 757 N N . GLY A 1 93 ? -6.198 -7.091 18.828 1.00 74.88 93 GLY A N 1
ATOM 758 C CA . GLY A 1 93 ? -6.032 -8.291 17.999 1.00 74.88 93 GLY A CA 1
ATOM 759 C C . GLY A 1 93 ? -5.579 -9.537 18.759 1.00 74.88 93 GLY A C 1
ATOM 760 O O . GLY A 1 93 ? -6.281 -10.540 18.749 1.00 74.88 93 GLY A O 1
ATOM 761 N N . ALA A 1 94 ? -4.453 -9.466 19.472 1.00 72.69 94 ALA A N 1
ATOM 762 C CA . ALA A 1 94 ? -3.843 -10.641 20.111 1.00 72.69 94 ALA A CA 1
ATOM 763 C C . ALA A 1 94 ? -4.636 -11.206 21.306 1.00 72.69 94 ALA A C 1
ATOM 765 O O . ALA A 1 94 ? -4.451 -12.352 21.693 1.00 72.69 94 ALA A O 1
ATOM 766 N N . SER A 1 95 ? -5.510 -10.401 21.915 1.00 72.81 95 SER A N 1
ATOM 767 C CA . SER A 1 95 ? -6.266 -10.788 23.118 1.00 72.81 95 SER A CA 1
ATOM 768 C C . SER A 1 95 ? -7.775 -10.859 22.896 1.00 72.81 95 SER A C 1
ATOM 770 O O . SER A 1 95 ? -8.508 -11.136 23.844 1.00 72.81 95 SER A O 1
ATOM 772 N N . HIS A 1 96 ? -8.252 -10.528 21.687 1.00 72.56 96 HIS A N 1
ATOM 773 C CA . HIS A 1 96 ? -9.671 -10.295 21.373 1.00 72.56 96 HIS A CA 1
ATOM 774 C C . HIS A 1 96 ? -10.387 -9.376 22.381 1.00 72.56 96 HIS A C 1
ATOM 776 O O . HIS A 1 96 ? -11.610 -9.399 22.540 1.00 72.56 96 HIS A O 1
ATOM 782 N N . LYS A 1 97 ? -9.623 -8.550 23.099 1.00 84.94 97 LYS A N 1
ATOM 783 C CA . LYS A 1 97 ? -10.134 -7.704 24.166 1.00 84.94 97 LYS A CA 1
ATOM 784 C C . LYS A 1 97 ? -10.832 -6.506 23.547 1.00 84.94 97 LYS A C 1
ATOM 786 O O . LYS A 1 97 ? -10.226 -5.746 22.798 1.00 84.94 97 LYS A O 1
ATOM 791 N N . ILE A 1 98 ? -12.088 -6.314 23.931 1.00 87.81 98 ILE A N 1
ATOM 792 C CA . ILE A 1 98 ? -12.906 -5.187 23.487 1.00 87.81 98 ILE A CA 1
ATOM 793 C C . ILE A 1 98 ? -12.885 -4.098 24.561 1.00 87.81 98 ILE A C 1
ATOM 795 O O . ILE A 1 98 ? -13.122 -4.355 25.750 1.00 87.81 98 ILE A O 1
ATOM 799 N N . MET A 1 99 ? -12.592 -2.870 24.145 1.00 89.19 99 MET A N 1
ATOM 800 C CA . MET A 1 99 ? -12.719 -1.671 24.962 1.00 89.19 99 MET A CA 1
ATOM 801 C C . MET A 1 99 ? -13.907 -0.852 24.479 1.00 89.19 99 MET A C 1
ATOM 803 O O . MET A 1 99 ? -13.884 -0.322 23.376 1.00 89.19 99 MET A O 1
ATOM 807 N N . TYR A 1 100 ? -14.931 -0.769 25.324 1.00 90.69 100 TYR A N 1
ATOM 808 C CA . TYR A 1 100 ? -16.112 0.054 25.100 1.00 90.69 100 TYR A CA 1
ATOM 809 C C . TYR A 1 100 ? -15.823 1.468 25.588 1.00 90.69 100 TYR A C 1
ATOM 811 O O . TYR A 1 100 ? -15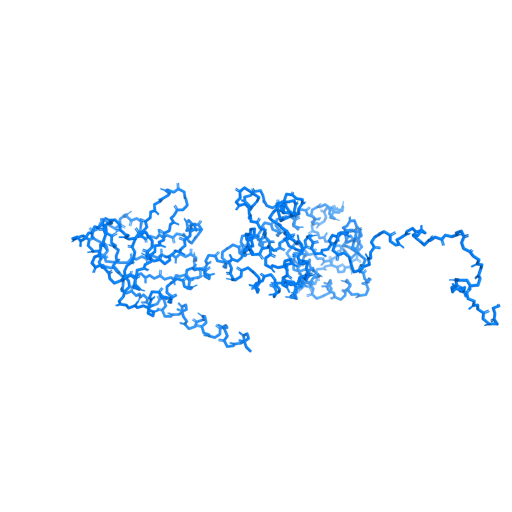.433 1.650 26.747 1.00 90.69 100 TYR A O 1
ATOM 819 N N . MET A 1 101 ? -16.002 2.435 24.700 1.00 92.69 101 MET A N 1
ATOM 820 C CA . MET A 1 101 ? -15.684 3.836 24.920 1.00 92.69 101 MET A CA 1
ATOM 821 C C . MET A 1 101 ? -16.947 4.675 24.755 1.00 92.69 101 MET A C 1
ATOM 823 O O . MET A 1 101 ? -17.719 4.459 23.819 1.00 92.69 101 MET A O 1
ATOM 827 N N . LEU A 1 102 ? -17.140 5.623 25.665 1.00 92.00 102 LEU A N 1
ATOM 828 C CA . LEU A 1 102 ? -18.182 6.638 25.586 1.00 92.00 102 LEU A CA 1
ATOM 829 C C . LEU A 1 102 ? -17.512 8.012 25.548 1.00 92.00 102 LEU A C 1
ATOM 831 O O . LEU A 1 102 ? -16.761 8.366 26.462 1.00 92.00 102 LEU A O 1
ATOM 835 N N . ALA A 1 103 ? -17.760 8.741 24.467 1.00 92.88 103 ALA A N 1
ATOM 836 C CA . ALA A 1 103 ? -17.322 10.115 24.287 1.00 92.88 103 ALA A CA 1
ATOM 837 C C . ALA A 1 103 ? -18.333 11.108 24.895 1.00 92.88 103 ALA A C 1
ATOM 839 O O . ALA A 1 103 ? -19.489 10.731 25.104 1.00 92.88 103 ALA A O 1
ATOM 840 N N . PRO A 1 104 ? -17.925 12.365 25.152 1.00 92.00 104 PRO A N 1
ATOM 841 C CA . PRO A 1 104 ? -18.835 13.412 25.622 1.00 92.00 104 PRO A CA 1
ATOM 842 C C . PRO A 1 104 ? -20.005 13.663 24.660 1.00 92.00 104 PRO A C 1
ATOM 844 O O . PRO A 1 104 ? -21.140 13.841 25.092 1.00 92.00 104 PRO A O 1
ATOM 847 N N . ASP A 1 105 ? -19.730 13.615 23.357 1.00 92.56 105 ASP A N 1
ATOM 848 C CA . ASP A 1 105 ? -20.692 13.850 22.287 1.00 92.56 105 ASP A CA 1
ATOM 849 C C . ASP A 1 105 ? -20.330 13.043 21.020 1.00 92.56 105 ASP A C 1
ATOM 851 O O . ASP A 1 105 ? -19.308 12.346 20.950 1.00 92.56 105 ASP A O 1
ATOM 855 N N . GLN A 1 106 ? -21.208 13.109 20.014 1.00 90.75 106 GLN A N 1
ATOM 856 C CA . GLN A 1 106 ? -21.028 12.418 18.737 1.00 90.75 106 GLN A CA 1
ATOM 857 C C . GLN A 1 106 ? -19.844 12.970 17.929 1.00 90.75 106 GLN A C 1
ATOM 859 O O . GLN A 1 106 ? -19.179 12.205 17.230 1.00 90.75 106 GLN A O 1
ATOM 864 N N . GLU A 1 107 ? -19.554 14.268 18.029 1.00 90.12 107 GLU A N 1
ATOM 865 C CA . GLU A 1 107 ? -18.457 14.892 17.292 1.00 90.12 107 GLU A CA 1
ATOM 866 C C . GLU A 1 107 ? -17.108 14.367 17.799 1.00 90.12 107 GLU A C 1
ATOM 868 O O . GLU A 1 107 ? -16.275 13.912 17.013 1.00 90.12 107 GLU A O 1
ATOM 873 N N . MET A 1 108 ? -16.915 14.336 19.118 1.00 89.81 108 MET A N 1
ATOM 874 C CA . MET A 1 108 ? -15.725 13.780 19.757 1.00 89.81 108 MET A CA 1
ATOM 875 C C . MET A 1 108 ? -15.587 12.282 19.483 1.00 89.81 108 MET A C 1
ATOM 877 O O . MET A 1 108 ? -14.475 11.805 19.244 1.00 89.81 108 MET A O 1
ATOM 881 N N . ARG A 1 109 ? -16.698 11.533 19.459 1.00 90.62 109 ARG A N 1
ATOM 882 C CA . ARG A 1 109 ? -16.702 10.124 19.034 1.00 90.62 109 ARG A CA 1
ATOM 883 C C . ARG A 1 109 ? -16.155 9.987 17.615 1.00 90.62 109 ARG A C 1
ATOM 885 O O . ARG A 1 109 ? -15.246 9.188 17.389 1.00 90.62 109 ARG A O 1
ATOM 892 N N . ASP A 1 110 ? -16.684 10.760 16.670 1.00 86.50 110 ASP A N 1
ATOM 893 C CA . ASP A 1 110 ? -16.270 10.713 15.265 1.00 86.50 110 ASP A CA 1
ATOM 894 C C . ASP A 1 110 ? -14.796 11.102 15.095 1.00 86.50 110 ASP A C 1
ATOM 896 O O . ASP A 1 110 ? -14.068 10.437 14.354 1.00 86.50 110 ASP A O 1
ATOM 900 N N . LYS A 1 111 ? -14.336 12.134 15.815 1.00 86.38 111 LYS A N 1
ATOM 901 C CA . LYS A 1 111 ? -12.929 12.565 15.849 1.00 86.38 111 LYS A CA 1
ATOM 902 C C . LYS A 1 111 ? -11.999 11.429 16.278 1.00 86.38 111 LYS A C 1
ATOM 904 O O . LYS A 1 111 ? -11.050 11.120 15.559 1.00 86.38 111 LYS A O 1
ATOM 909 N N . TRP A 1 112 ? -12.308 10.755 17.388 1.00 90.38 112 TRP A N 1
ATOM 910 C CA . TRP A 1 112 ? -11.518 9.620 17.880 1.00 90.38 112 TRP A CA 1
ATOM 911 C C . TRP A 1 112 ? -11.480 8.451 16.900 1.00 90.38 112 TRP A C 1
ATOM 913 O O . TRP A 1 112 ? -10.413 7.892 16.652 1.00 90.38 112 TRP A O 1
ATOM 923 N N . ILE A 1 113 ? -12.623 8.082 16.314 1.00 88.25 113 ILE A N 1
ATOM 924 C CA . ILE A 1 113 ? -12.669 6.995 15.330 1.00 88.25 113 ILE A CA 1
ATOM 925 C C . ILE A 1 113 ? -11.802 7.327 14.116 1.00 88.25 113 ILE A C 1
ATOM 927 O O . ILE A 1 113 ? -11.014 6.484 13.685 1.00 88.25 113 ILE A O 1
ATOM 931 N N . ARG A 1 114 ? -11.933 8.540 13.567 1.00 83.25 114 ARG A N 1
ATOM 932 C CA . ARG A 1 114 ? -11.156 8.975 12.399 1.00 83.25 114 ARG A CA 1
ATOM 933 C C . ARG A 1 114 ? -9.661 8.963 12.696 1.00 83.25 114 ARG A C 1
ATOM 935 O O . ARG A 1 114 ? -8.906 8.394 11.917 1.00 83.25 114 ARG A O 1
ATOM 942 N N . ALA A 1 115 ? -9.248 9.520 13.830 1.00 83.69 115 ALA A N 1
ATOM 943 C CA . ALA A 1 115 ? -7.841 9.588 14.199 1.00 83.69 115 ALA A CA 1
ATOM 944 C C . ALA A 1 115 ? -7.221 8.215 14.474 1.00 83.69 115 ALA A C 1
ATOM 946 O O . ALA A 1 115 ? -6.114 7.949 14.018 1.00 83.69 115 ALA A O 1
ATOM 947 N N . LEU A 1 116 ? -7.932 7.313 15.160 1.00 87.75 116 LEU A N 1
ATOM 948 C CA . LEU A 1 116 ? -7.436 5.953 15.387 1.00 87.75 116 LEU A CA 1
ATOM 949 C C . LEU A 1 116 ? -7.332 5.164 14.081 1.00 87.75 116 LEU A C 1
ATOM 951 O O . LEU A 1 116 ? -6.324 4.501 13.864 1.00 87.75 116 LEU A O 1
ATOM 955 N N . ARG A 1 117 ? -8.333 5.259 13.195 1.00 83.31 117 ARG A N 1
ATOM 956 C CA . ARG A 1 117 ? -8.272 4.631 11.863 1.00 83.31 117 ARG A CA 1
ATOM 957 C C . ARG A 1 117 ? -7.100 5.185 11.046 1.00 83.31 117 ARG A C 1
ATOM 959 O O . ARG A 1 117 ? -6.378 4.407 10.435 1.00 83.31 117 ARG A O 1
ATOM 966 N N . TYR A 1 118 ? -6.876 6.497 11.098 1.00 78.50 118 TYR A N 1
ATOM 967 C CA . TYR A 1 118 ? -5.742 7.144 10.440 1.00 78.50 118 TYR A CA 1
ATOM 968 C C . TYR A 1 118 ? -4.393 6.680 11.009 1.00 78.50 118 TYR A C 1
ATOM 970 O O . TYR A 1 118 ? -3.512 6.296 10.248 1.00 78.50 118 TYR A O 1
ATOM 978 N N . ALA A 1 119 ? -4.236 6.637 12.334 1.00 79.94 119 ALA A N 1
ATOM 979 C CA . ALA A 1 119 ? -3.016 6.141 12.969 1.00 79.94 119 ALA A CA 1
ATOM 980 C C . ALA A 1 119 ? -2.751 4.669 12.609 1.00 79.94 119 ALA A C 1
ATOM 982 O O . ALA A 1 119 ? -1.642 4.321 12.220 1.00 79.94 119 ALA A O 1
ATOM 983 N N . MET A 1 120 ? -3.774 3.810 12.651 1.00 82.75 120 MET A N 1
ATOM 984 C CA . MET A 1 120 ? -3.649 2.414 12.209 1.00 82.75 120 MET A CA 1
ATOM 985 C C . MET A 1 120 ? -3.190 2.315 10.749 1.00 82.75 120 MET A C 1
ATOM 987 O O . MET A 1 120 ? -2.338 1.493 10.422 1.00 82.75 120 MET A O 1
ATOM 991 N N . GLN A 1 121 ? -3.712 3.176 9.873 1.00 72.00 121 GLN A N 1
ATOM 992 C CA . GLN A 1 121 ? -3.298 3.229 8.475 1.00 72.00 121 GLN A CA 1
ATOM 993 C C . GLN A 1 121 ? -1.845 3.698 8.321 1.00 72.00 121 GLN A C 1
ATOM 995 O O . GLN A 1 121 ? -1.104 3.117 7.532 1.00 72.00 121 GLN A O 1
ATOM 1000 N N . MET A 1 122 ? -1.422 4.727 9.061 1.00 69.69 122 MET A N 1
ATOM 1001 C CA . MET A 1 122 ? -0.031 5.191 9.049 1.00 69.69 122 MET A CA 1
ATOM 1002 C C . MET A 1 122 ? 0.936 4.086 9.463 1.00 69.69 122 MET A C 1
ATOM 1004 O O . MET A 1 122 ? 1.969 3.911 8.822 1.00 69.69 122 MET A O 1
ATOM 1008 N N . GLU A 1 123 ? 0.593 3.329 10.503 1.00 73.50 123 GLU A N 1
ATOM 1009 C CA . GLU A 1 123 ? 1.412 2.212 10.966 1.00 73.50 123 GLU A CA 1
ATOM 1010 C C . GLU A 1 123 ? 1.481 1.099 9.923 1.00 73.50 123 GLU A C 1
ATOM 1012 O O . GLU A 1 123 ? 2.567 0.625 9.617 1.00 73.50 123 GLU A O 1
ATOM 1017 N N . GLN A 1 124 ? 0.349 0.740 9.311 1.00 65.94 124 GLN A N 1
ATOM 1018 C CA . GLN A 1 124 ? 0.309 -0.278 8.263 1.00 65.94 124 GLN A CA 1
ATOM 1019 C C . GLN A 1 124 ? 1.114 0.144 7.028 1.00 65.94 124 GLN A C 1
ATOM 1021 O O . GLN A 1 124 ? 1.837 -0.666 6.458 1.00 65.94 124 GLN A O 1
ATOM 1026 N N . LEU A 1 125 ? 1.024 1.413 6.621 1.00 63.34 125 LEU A N 1
ATOM 1027 C CA . LEU A 1 125 ? 1.835 1.954 5.530 1.00 63.34 125 LEU A CA 1
ATOM 1028 C C . LEU A 1 125 ? 3.325 1.974 5.891 1.00 63.34 125 LEU A C 1
ATOM 1030 O O . LEU A 1 125 ? 4.156 1.736 5.019 1.00 63.34 125 LEU A O 1
ATOM 1034 N N . ALA A 1 126 ? 3.676 2.246 7.149 1.00 63.91 126 ALA A N 1
ATOM 1035 C CA . ALA A 1 126 ? 5.056 2.180 7.621 1.00 63.91 126 ALA A CA 1
ATOM 1036 C C . ALA A 1 126 ? 5.578 0.735 7.661 1.00 63.91 126 ALA A C 1
ATOM 1038 O O . ALA A 1 126 ? 6.699 0.482 7.234 1.00 63.91 126 ALA A O 1
ATOM 1039 N N . GLU A 1 127 ? 4.766 -0.223 8.106 1.00 60.88 127 GLU A N 1
ATOM 1040 C CA . GLU A 1 127 ? 5.108 -1.647 8.133 1.00 60.88 127 GLU A CA 1
ATOM 1041 C C . GLU A 1 127 ? 5.257 -2.217 6.716 1.00 60.88 127 GLU A C 1
ATOM 1043 O O . GLU A 1 127 ? 6.253 -2.873 6.424 1.00 60.88 127 GLU A O 1
ATOM 1048 N N . GLN A 1 128 ? 4.342 -1.877 5.801 1.00 57.53 128 GLN A N 1
ATOM 1049 C CA . GLN A 1 128 ? 4.460 -2.212 4.378 1.00 57.53 128 GLN A CA 1
ATOM 1050 C C . GLN A 1 128 ? 5.712 -1.593 3.756 1.00 57.53 128 GLN A C 1
ATOM 1052 O O . GLN A 1 128 ? 6.432 -2.278 3.037 1.00 57.53 128 GLN A O 1
ATOM 1057 N N . ARG A 1 129 ? 6.020 -0.324 4.058 1.00 60.25 129 ARG A N 1
ATOM 1058 C CA . ARG A 1 129 ? 7.285 0.290 3.631 1.00 60.25 129 ARG A CA 1
ATOM 1059 C C . ARG A 1 129 ? 8.481 -0.481 4.173 1.00 60.25 129 ARG A C 1
ATOM 1061 O O . ARG A 1 129 ? 9.362 -0.788 3.394 1.00 60.25 129 ARG A O 1
ATOM 1068 N N . ASN A 1 130 ? 8.489 -0.869 5.445 1.00 63.78 130 ASN A N 1
ATOM 1069 C CA . ASN A 1 130 ? 9.602 -1.611 6.039 1.00 63.78 130 ASN A CA 1
ATOM 1070 C C . ASN A 1 130 ? 9.792 -3.010 5.426 1.00 63.78 130 ASN A C 1
ATOM 1072 O O . ASN A 1 130 ? 10.928 -3.423 5.193 1.00 63.78 130 ASN A O 1
ATOM 1076 N N . GLU A 1 131 ? 8.706 -3.739 5.154 1.00 59.72 131 GLU A N 1
ATOM 1077 C CA . GLU A 1 131 ? 8.755 -5.058 4.506 1.00 59.72 131 GLU A CA 1
ATOM 1078 C C . GLU A 1 131 ? 9.227 -4.928 3.047 1.00 59.72 131 GLU A C 1
ATOM 1080 O O . GLU A 1 131 ? 10.103 -5.669 2.594 1.00 59.72 131 GLU A O 1
ATOM 1085 N N . THR A 1 132 ? 8.716 -3.927 2.327 1.00 64.94 132 THR A N 1
ATOM 1086 C CA . THR A 1 132 ? 9.147 -3.598 0.964 1.00 64.94 132 THR A CA 1
ATOM 1087 C C . THR A 1 132 ? 10.609 -3.155 0.945 1.00 64.94 132 THR A C 1
ATOM 1089 O O . THR A 1 132 ? 11.375 -3.649 0.123 1.00 64.94 132 THR A O 1
ATOM 1092 N 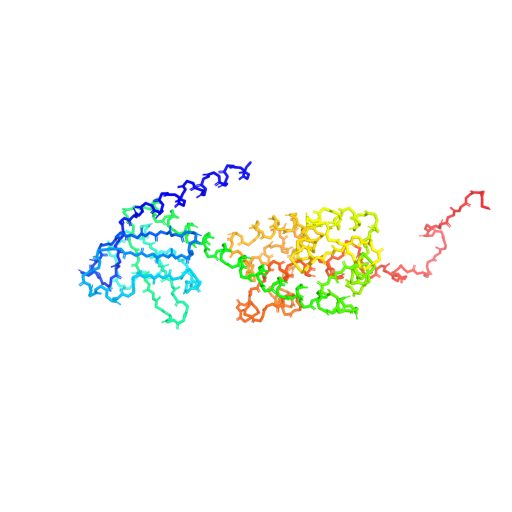N . ASP A 1 133 ? 11.049 -2.347 1.906 1.00 72.12 133 ASP A N 1
ATOM 1093 C CA . ASP A 1 133 ? 12.446 -1.951 2.079 1.00 72.12 133 ASP A CA 1
ATOM 1094 C C . ASP A 1 133 ? 13.333 -3.153 2.392 1.00 72.12 133 ASP A C 1
ATOM 1096 O O . ASP A 1 133 ? 14.458 -3.210 1.908 1.00 72.12 133 ASP A O 1
ATOM 1100 N N . ARG A 1 134 ? 12.862 -4.142 3.165 1.00 73.69 134 ARG A N 1
ATOM 1101 C CA . ARG A 1 134 ? 13.614 -5.385 3.403 1.00 73.69 134 ARG A CA 1
ATOM 1102 C C . ARG A 1 134 ? 13.833 -6.139 2.094 1.00 73.69 134 ARG A C 1
ATOM 1104 O O . ARG A 1 134 ? 14.969 -6.484 1.780 1.00 73.69 134 ARG A O 1
ATOM 1111 N N . ASN A 1 135 ? 12.779 -6.313 1.301 1.00 70.88 135 ASN A N 1
ATOM 1112 C CA . ASN A 1 135 ? 12.861 -6.983 0.003 1.00 70.88 135 ASN A CA 1
ATOM 1113 C C . ASN A 1 135 ? 13.747 -6.207 -0.994 1.00 70.88 135 ASN A C 1
ATOM 1115 O O . ASN A 1 135 ? 14.510 -6.813 -1.748 1.00 70.88 135 ASN A O 1
ATOM 1119 N N . ILE A 1 136 ? 13.700 -4.870 -0.979 1.00 76.56 136 ILE A N 1
ATOM 1120 C CA . ILE A 1 136 ? 14.579 -4.004 -1.785 1.00 76.56 136 ILE A CA 1
ATOM 1121 C C . ILE A 1 136 ? 16.032 -4.137 -1.319 1.00 76.56 136 ILE A C 1
ATOM 1123 O O . ILE A 1 136 ? 16.934 -4.280 -2.139 1.00 76.56 136 ILE A O 1
ATOM 1127 N N . ARG A 1 137 ? 16.273 -4.164 -0.006 1.00 81.75 137 ARG A N 1
ATOM 1128 C CA . ARG A 1 137 ? 17.601 -4.383 0.582 1.00 81.75 137 ARG A CA 1
ATOM 1129 C C . ARG A 1 137 ? 18.155 -5.781 0.286 1.00 81.75 137 ARG A C 1
ATOM 1131 O O . ARG A 1 137 ? 19.370 -5.942 0.231 1.00 81.75 137 ARG A O 1
ATOM 1138 N N . GLU A 1 138 ? 17.309 -6.789 0.100 1.00 82.19 138 GLU A N 1
ATOM 1139 C CA . GLU A 1 138 ? 17.712 -8.111 -0.398 1.00 82.19 138 GLU A CA 1
ATOM 1140 C C . GLU A 1 138 ? 17.989 -8.095 -1.909 1.00 82.19 138 GLU A C 1
ATOM 1142 O O . GLU A 1 138 ? 18.886 -8.789 -2.386 1.00 82.19 138 GLU A O 1
ATOM 1147 N N . ALA A 1 139 ? 17.249 -7.294 -2.682 1.00 81.56 139 ALA A N 1
ATOM 1148 C CA . ALA A 1 139 ? 17.546 -7.060 -4.094 1.00 81.56 139 ALA A CA 1
ATOM 1149 C C . ALA A 1 139 ? 18.888 -6.334 -4.282 1.00 81.56 139 ALA A C 1
ATOM 1151 O O . ALA A 1 139 ? 19.642 -6.722 -5.170 1.00 81.56 139 ALA A O 1
ATOM 1152 N N . PHE A 1 140 ? 19.217 -5.376 -3.407 1.00 85.88 140 PHE A N 1
ATOM 1153 C CA . PHE A 1 140 ? 20.528 -4.725 -3.348 1.00 85.88 140 PHE A CA 1
ATOM 1154 C C . PHE A 1 140 ? 21.648 -5.758 -3.207 1.00 85.88 140 PHE A C 1
ATOM 1156 O O . PHE A 1 140 ? 22.524 -5.837 -4.057 1.00 85.88 140 PHE A O 1
ATOM 1163 N N . ASN A 1 141 ? 21.551 -6.636 -2.203 1.00 85.25 141 ASN A N 1
ATOM 1164 C CA . ASN A 1 141 ? 22.567 -7.662 -1.947 1.00 85.25 141 ASN A CA 1
ATOM 1165 C C . ASN A 1 141 ? 22.756 -8.640 -3.120 1.00 85.25 141 ASN A C 1
ATOM 1167 O O . ASN A 1 141 ? 23.818 -9.229 -3.264 1.00 85.25 141 ASN A O 1
ATOM 1171 N N . ARG A 1 142 ? 21.716 -8.870 -3.933 1.00 83.38 142 ARG A N 1
ATOM 1172 C CA . ARG A 1 142 ? 21.814 -9.711 -5.138 1.00 83.38 142 ARG A CA 1
ATOM 1173 C C . ARG A 1 142 ? 22.410 -8.972 -6.334 1.00 83.38 142 ARG A C 1
ATOM 1175 O O . ARG A 1 142 ? 22.901 -9.626 -7.249 1.00 83.38 142 ARG A O 1
ATOM 1182 N N . ALA A 1 143 ? 22.276 -7.650 -6.366 1.00 85.06 143 ALA A N 1
ATOM 1183 C CA . ALA A 1 143 ? 22.776 -6.803 -7.440 1.00 85.06 143 ALA A CA 1
ATOM 1184 C C . ALA A 1 143 ? 24.231 -6.369 -7.223 1.00 85.06 143 ALA A C 1
ATOM 1186 O O . ALA A 1 143 ? 24.900 -6.094 -8.213 1.00 85.06 143 ALA A O 1
ATOM 1187 N N . ASP A 1 144 ? 24.702 -6.356 -5.972 1.00 85.19 144 ASP A N 1
ATOM 1188 C CA . ASP A 1 144 ? 26.096 -6.101 -5.596 1.00 85.19 144 ASP A CA 1
ATOM 1189 C C . ASP A 1 144 ? 26.930 -7.353 -5.909 1.00 85.19 144 ASP A C 1
ATOM 1191 O O . ASP A 1 144 ? 27.119 -8.244 -5.078 1.00 85.19 144 ASP A O 1
ATOM 1195 N N . ILE A 1 145 ? 27.344 -7.476 -7.173 1.00 79.75 145 ILE A N 1
ATOM 1196 C CA . ILE A 1 145 ? 28.065 -8.656 -7.672 1.00 79.75 145 ILE A CA 1
ATOM 1197 C C . ILE A 1 145 ? 29.507 -8.643 -7.162 1.00 79.75 145 ILE A C 1
ATOM 1199 O O . ILE A 1 145 ? 30.102 -9.701 -6.938 1.00 79.75 145 ILE A O 1
ATOM 1203 N N . ASN A 1 146 ? 30.083 -7.449 -7.031 1.00 80.81 146 ASN A N 1
ATOM 1204 C CA . ASN A 1 146 ? 31.481 -7.264 -6.672 1.00 80.81 146 ASN A CA 1
ATOM 1205 C C . ASN A 1 146 ? 31.715 -7.289 -5.140 1.00 80.81 146 ASN A C 1
ATOM 1207 O O . ASN A 1 146 ? 32.860 -7.460 -4.710 1.00 80.81 146 ASN A O 1
ATOM 1211 N N . GLY A 1 147 ? 30.646 -7.193 -4.338 1.00 81.88 147 GLY A N 1
ATOM 1212 C CA . GLY A 1 147 ? 30.662 -7.253 -2.880 1.00 81.88 147 GLY A CA 1
ATOM 1213 C C . GLY A 1 147 ? 31.294 -6.027 -2.221 1.00 81.88 147 GLY A C 1
ATOM 1214 O O . GLY A 1 147 ? 31.818 -6.143 -1.109 1.00 81.88 147 GLY A O 1
ATOM 1215 N N . ASP A 1 148 ? 31.326 -4.880 -2.905 1.00 82.81 148 ASP A N 1
ATOM 1216 C CA . ASP A 1 148 ? 31.927 -3.641 -2.405 1.00 82.81 148 ASP A CA 1
ATOM 1217 C C . ASP A 1 148 ? 30.972 -2.813 -1.528 1.00 82.81 148 ASP A C 1
ATOM 1219 O O . ASP A 1 148 ? 31.366 -1.770 -0.990 1.00 82.81 148 ASP A O 1
ATOM 1223 N N . GLY A 1 149 ? 29.748 -3.311 -1.321 1.00 84.69 149 GLY A N 1
ATOM 1224 C CA . GLY A 1 149 ? 28.733 -2.694 -0.478 1.00 84.69 149 GLY A CA 1
ATOM 1225 C C 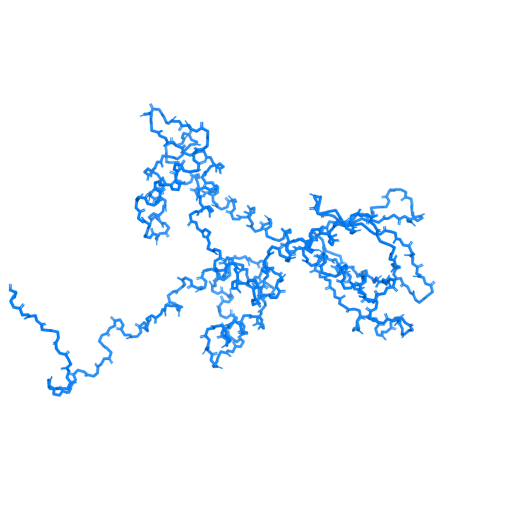. GLY A 1 149 ? 28.040 -1.501 -1.130 1.00 84.69 149 GLY A C 1
ATOM 1226 O O . GLY A 1 149 ? 27.318 -0.785 -0.433 1.00 84.69 149 GLY A O 1
ATOM 1227 N N . HIS A 1 150 ? 28.252 -1.285 -2.429 1.00 90.25 150 HIS A N 1
ATOM 1228 C CA . HIS A 1 150 ? 27.638 -0.236 -3.228 1.00 90.25 150 HIS A CA 1
ATOM 1229 C C . HIS A 1 150 ? 27.114 -0.812 -4.550 1.00 90.25 150 HIS A C 1
ATOM 1231 O O . HIS A 1 150 ? 27.440 -1.928 -4.932 1.00 90.25 150 HIS A O 1
ATOM 1237 N N . LEU A 1 151 ? 26.266 -0.052 -5.246 1.00 89.25 151 LEU A N 1
ATOM 1238 C CA . LEU A 1 151 ? 25.830 -0.397 -6.598 1.00 89.25 151 LEU A CA 1
ATOM 1239 C C . LEU A 1 151 ? 26.236 0.682 -7.583 1.00 89.25 151 LEU A C 1
ATOM 1241 O O . LEU A 1 151 ? 25.825 1.841 -7.456 1.00 89.25 151 LEU A O 1
ATOM 1245 N N . ASP A 1 152 ? 26.979 0.289 -8.610 1.00 90.38 152 ASP A N 1
ATOM 1246 C CA . ASP A 1 152 ? 27.212 1.163 -9.749 1.00 90.38 152 ASP A CA 1
ATOM 1247 C C . ASP A 1 152 ? 25.993 1.219 -10.691 1.00 90.38 152 ASP A C 1
ATOM 1249 O O . ASP A 1 152 ? 25.010 0.473 -10.589 1.00 90.38 152 ASP A O 1
ATOM 1253 N N . PHE A 1 153 ? 26.030 2.154 -11.641 1.00 89.62 153 PHE A N 1
ATOM 1254 C CA . PHE A 1 153 ? 24.916 2.338 -12.568 1.00 89.62 153 PHE A CA 1
ATOM 1255 C C . PHE A 1 153 ? 24.675 1.120 -13.481 1.00 89.62 153 PHE A C 1
ATOM 1257 O O . PHE A 1 153 ? 23.545 0.901 -13.926 1.00 89.62 153 PHE A O 1
ATOM 1264 N N . GLU A 1 154 ? 25.703 0.328 -13.796 1.00 87.81 154 GLU A N 1
ATOM 1265 C CA . GLU A 1 154 ? 25.537 -0.877 -14.610 1.00 87.81 154 GLU A CA 1
ATOM 1266 C C . GLU A 1 154 ? 24.848 -1.994 -13.829 1.00 87.81 154 GLU A C 1
ATOM 1268 O O . GLU A 1 154 ? 23.957 -2.650 -14.376 1.00 87.81 154 GLU A O 1
ATOM 1273 N N . GLU A 1 155 ? 25.208 -2.183 -12.562 1.00 87.94 155 GLU A N 1
ATOM 1274 C CA . GLU A 1 155 ? 24.568 -3.125 -11.641 1.00 87.94 155 GLU A CA 1
ATOM 1275 C C . GLU A 1 155 ? 23.094 -2.768 -11.421 1.00 87.94 155 GLU A C 1
ATOM 1277 O O . GLU A 1 155 ? 22.218 -3.623 -11.591 1.00 87.94 155 GLU A O 1
ATOM 1282 N N . VAL A 1 156 ? 22.786 -1.484 -11.197 1.00 87.44 156 VAL A N 1
ATOM 1283 C CA . VAL A 1 156 ? 21.398 -0.998 -11.121 1.00 87.44 156 VAL A CA 1
ATOM 1284 C C . VAL A 1 156 ? 20.639 -1.268 -12.424 1.00 87.44 156 VAL A C 1
ATOM 1286 O O . VAL A 1 156 ? 19.512 -1.765 -12.398 1.00 87.44 156 VAL A O 1
ATOM 1289 N N . MET A 1 157 ? 21.236 -0.999 -13.588 1.00 85.88 157 MET A N 1
ATOM 1290 C CA . MET A 1 157 ? 20.583 -1.259 -14.878 1.00 85.88 157 MET A CA 1
ATOM 1291 C C . MET A 1 157 ? 20.368 -2.755 -15.147 1.00 85.88 157 MET A C 1
ATOM 1293 O O . MET A 1 157 ? 19.350 -3.122 -15.741 1.00 85.88 157 MET A O 1
ATOM 1297 N N . LYS A 1 158 ? 21.291 -3.630 -14.727 1.00 85.06 158 LYS A N 1
ATOM 1298 C CA . LYS A 1 158 ? 21.121 -5.091 -14.808 1.00 85.06 158 LYS A CA 1
ATOM 1299 C C . LYS A 1 158 ? 19.969 -5.556 -13.921 1.00 85.06 158 LYS A C 1
ATOM 1301 O O . LYS A 1 158 ? 19.160 -6.364 -14.375 1.00 85.06 158 LYS A O 1
ATOM 1306 N N . LEU A 1 159 ? 19.852 -5.007 -12.714 1.00 83.69 159 LEU A N 1
ATOM 1307 C CA . LEU A 1 159 ? 18.743 -5.296 -11.809 1.00 83.69 159 LEU A CA 1
ATOM 1308 C C . LEU A 1 159 ? 17.396 -4.834 -12.387 1.00 83.69 159 LEU A C 1
ATOM 1310 O O . LEU A 1 159 ? 16.441 -5.600 -12.413 1.00 83.69 159 LEU A O 1
ATOM 1314 N N . LEU A 1 160 ? 17.305 -3.617 -12.924 1.00 79.81 160 LEU A N 1
ATOM 1315 C CA . LEU A 1 160 ? 16.058 -3.129 -13.535 1.00 79.81 160 LEU A CA 1
ATOM 1316 C C . LEU A 1 160 ? 15.626 -3.972 -14.743 1.00 79.81 160 LEU A C 1
ATOM 1318 O O . LEU A 1 160 ? 14.436 -4.235 -14.930 1.00 79.81 160 LEU A O 1
ATOM 1322 N N . LYS A 1 161 ? 16.592 -4.451 -15.537 1.00 76.88 161 LYS A N 1
ATOM 1323 C CA . LYS A 1 161 ? 16.327 -5.392 -16.633 1.00 76.88 161 LYS A CA 1
ATOM 1324 C C . LYS A 1 161 ? 15.867 -6.760 -16.134 1.00 76.88 161 LYS A C 1
ATOM 1326 O O . LYS A 1 161 ? 14.961 -7.331 -16.732 1.00 76.88 161 LYS A O 1
ATOM 1331 N N . SER A 1 162 ? 16.456 -7.290 -15.060 1.00 72.62 162 SER A N 1
ATOM 1332 C CA . SER A 1 162 ? 16.035 -8.580 -14.492 1.00 72.62 162 SER A CA 1
ATOM 1333 C C . SER A 1 162 ? 14.641 -8.515 -13.858 1.00 72.62 162 SER A C 1
ATOM 1335 O O . SER A 1 162 ? 13.931 -9.517 -13.833 1.00 72.62 162 SER A O 1
ATOM 1337 N N . LEU A 1 163 ? 14.205 -7.321 -13.447 1.00 66.19 163 LEU A N 1
ATOM 1338 C CA . LEU A 1 163 ? 12.835 -7.016 -13.022 1.00 66.19 163 LEU A CA 1
ATOM 1339 C C . LEU A 1 163 ? 11.867 -6.757 -14.197 1.00 66.19 163 LEU A C 1
ATOM 1341 O O . LEU A 1 163 ? 10.759 -6.268 -13.984 1.00 66.19 163 LEU A O 1
ATOM 1345 N N . ASN A 1 164 ? 12.271 -7.069 -15.435 1.00 58.25 164 ASN A N 1
ATOM 1346 C CA . ASN A 1 164 ? 11.478 -6.910 -16.659 1.00 58.25 164 ASN A CA 1
ATOM 1347 C C . ASN A 1 164 ? 10.876 -5.501 -16.832 1.00 58.25 164 ASN A C 1
ATOM 1349 O O . ASN A 1 164 ? 9.749 -5.342 -17.302 1.00 58.25 164 ASN A O 1
ATOM 1353 N N . THR A 1 165 ? 11.601 -4.464 -16.405 1.00 63.59 165 THR A N 1
ATOM 1354 C CA . THR A 1 165 ? 11.121 -3.083 -16.493 1.00 63.59 165 THR A CA 1
ATOM 1355 C C . THR A 1 165 ? 11.818 -2.353 -17.640 1.00 63.59 165 THR A C 1
ATOM 1357 O O . THR A 1 165 ? 13.027 -2.127 -17.600 1.00 63.59 165 THR A O 1
ATOM 1360 N N . ASP A 1 166 ? 11.060 -1.961 -18.668 1.00 62.44 166 ASP A N 1
ATOM 1361 C CA . ASP A 1 166 ? 11.586 -1.196 -19.807 1.00 62.44 166 ASP A CA 1
ATOM 1362 C C . ASP A 1 166 ? 11.713 0.295 -19.450 1.00 62.44 166 ASP A C 1
ATOM 1364 O O . ASP A 1 166 ? 10.872 1.138 -19.776 1.00 62.44 166 ASP A O 1
ATOM 1368 N N . ILE A 1 167 ? 12.752 0.616 -18.674 1.00 74.88 167 ILE A N 1
ATOM 1369 C CA . ILE A 1 167 ? 13.053 1.985 -18.252 1.00 74.88 167 ILE A CA 1
ATOM 1370 C C . ILE A 1 167 ? 14.100 2.583 -19.182 1.00 74.88 167 ILE A C 1
ATOM 1372 O O . ILE A 1 167 ? 15.213 2.072 -19.331 1.00 74.88 167 ILE A O 1
ATOM 1376 N N . LYS A 1 168 ? 13.782 3.749 -19.753 1.00 79.44 168 LYS A N 1
ATOM 1377 C CA . LYS A 1 168 ? 14.738 4.518 -20.556 1.00 79.44 168 LYS A CA 1
ATOM 1378 C C . LYS A 1 168 ? 15.979 4.843 -19.719 1.00 79.44 168 LYS A C 1
ATOM 1380 O O . LYS A 1 168 ? 15.883 5.545 -18.713 1.00 79.44 168 LYS A O 1
ATOM 1385 N N . LYS A 1 169 ? 17.157 4.431 -20.201 1.00 83.62 169 LYS A N 1
ATOM 1386 C CA . LYS A 1 169 ? 18.463 4.622 -19.533 1.00 83.62 169 LYS A CA 1
ATOM 1387 C C . LYS A 1 169 ? 18.693 6.060 -19.044 1.00 83.62 169 LYS A C 1
ATOM 1389 O O . LYS A 1 169 ? 19.208 6.260 -17.953 1.00 83.62 169 LYS A O 1
ATOM 1394 N N . LYS A 1 170 ? 18.263 7.065 -19.820 1.00 84.62 170 LYS A N 1
ATOM 1395 C CA . LYS A 1 170 ? 18.368 8.490 -19.452 1.00 84.62 170 LYS A CA 1
ATOM 1396 C C . LYS A 1 170 ? 17.561 8.847 -18.196 1.00 84.62 170 LYS A C 1
ATOM 1398 O O . LYS A 1 170 ? 18.042 9.613 -17.373 1.00 84.62 170 LYS A O 1
ATOM 1403 N N . TYR A 1 171 ? 16.358 8.295 -18.049 1.00 81.94 171 TYR A N 1
ATOM 1404 C CA . TYR A 1 171 ? 15.501 8.538 -16.888 1.00 81.94 171 TYR A CA 1
ATOM 1405 C C . TYR A 1 171 ? 16.019 7.807 -15.646 1.00 81.94 171 TYR A C 1
ATOM 1407 O O . TYR A 1 171 ? 16.127 8.411 -14.583 1.00 81.94 171 TYR A O 1
ATOM 1415 N N . ALA A 1 172 ? 16.442 6.546 -15.803 1.00 85.69 172 ALA A N 1
ATOM 1416 C CA . ALA A 1 172 ? 17.097 5.798 -14.730 1.00 85.69 172 ALA A CA 1
ATOM 1417 C C . ALA A 1 172 ? 18.354 6.525 -14.224 1.00 85.69 172 ALA A C 1
ATOM 1419 O O . ALA A 1 172 ? 18.564 6.611 -13.020 1.00 85.69 172 ALA A O 1
ATOM 1420 N N . ARG A 1 173 ? 19.149 7.114 -15.131 1.00 87.81 173 ARG A N 1
ATOM 1421 C CA . ARG A 1 173 ? 20.336 7.898 -14.767 1.00 87.81 173 ARG A CA 1
ATOM 1422 C C . ARG A 1 173 ? 19.992 9.136 -13.941 1.00 87.81 173 ARG A C 1
ATOM 1424 O O . ARG A 1 173 ? 20.601 9.347 -12.906 1.00 87.81 173 ARG A O 1
ATOM 1431 N N . GLN A 1 174 ? 18.988 9.909 -14.355 1.00 86.62 174 GLN A N 1
ATOM 1432 C CA . GLN A 1 174 ? 18.538 11.074 -13.586 1.00 86.62 174 GLN A CA 1
ATOM 1433 C C . GLN A 1 174 ? 18.074 10.692 -12.177 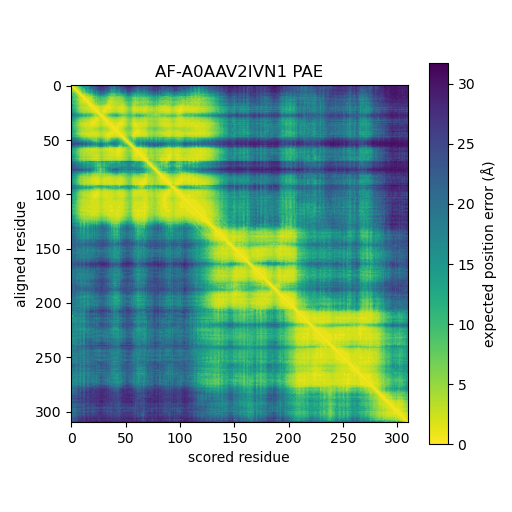1.00 86.62 174 GLN A C 1
ATOM 1435 O O . GLN A 1 174 ? 18.404 11.376 -11.216 1.00 86.62 174 GLN A O 1
ATOM 1440 N N . MET A 1 175 ? 17.322 9.597 -12.048 1.00 84.31 175 MET A N 1
ATOM 1441 C CA . MET A 1 175 ? 16.881 9.113 -10.738 1.00 84.31 175 MET A CA 1
ATOM 1442 C C . MET A 1 175 ? 18.044 8.617 -9.879 1.00 84.31 175 MET A C 1
ATOM 1444 O O . MET A 1 175 ? 18.039 8.855 -8.677 1.00 84.31 175 MET A O 1
ATOM 1448 N N . PHE A 1 176 ? 19.039 7.970 -10.490 1.00 88.56 176 PHE A N 1
ATOM 1449 C CA . PHE A 1 176 ? 20.255 7.518 -9.817 1.00 88.56 176 PHE A CA 1
ATOM 1450 C C . PHE A 1 176 ? 21.039 8.710 -9.257 1.00 88.56 176 PHE A C 1
ATOM 1452 O O . PHE A 1 176 ? 21.298 8.762 -8.062 1.00 88.56 176 PHE A O 1
ATOM 1459 N N . ASP A 1 177 ? 21.308 9.720 -10.087 1.00 86.94 177 ASP A N 1
ATOM 1460 C CA . ASP A 1 177 ? 22.046 10.916 -9.667 1.00 86.94 177 ASP A CA 1
ATOM 1461 C C . ASP A 1 177 ? 21.272 11.729 -8.598 1.00 86.94 177 ASP A C 1
ATOM 1463 O O . ASP A 1 177 ? 21.875 12.366 -7.740 1.00 86.94 177 ASP A O 1
ATOM 1467 N N . ASN A 1 178 ? 19.932 11.699 -8.609 1.00 85.31 178 ASN A N 1
ATOM 1468 C CA . ASN A 1 178 ? 19.102 12.321 -7.565 1.00 85.31 178 ASN A CA 1
ATOM 1469 C C . ASN A 1 178 ? 19.130 11.559 -6.228 1.00 85.31 178 ASN A C 1
ATOM 1471 O O . ASN A 1 178 ? 18.810 12.139 -5.185 1.00 85.31 178 ASN A O 1
ATOM 1475 N N . ALA A 1 179 ? 19.417 10.258 -6.266 1.00 86.69 179 ALA A N 1
ATOM 1476 C CA . ALA A 1 179 ? 19.473 9.400 -5.092 1.00 86.69 179 ALA A CA 1
ATOM 1477 C C . ALA A 1 179 ? 20.854 9.399 -4.423 1.00 86.69 179 ALA A C 1
ATOM 1479 O O . ALA A 1 179 ? 20.903 9.252 -3.205 1.00 86.69 179 ALA A O 1
ATOM 1480 N N . ASP A 1 180 ? 21.922 9.617 -5.199 1.00 87.81 180 ASP A N 1
ATOM 1481 C CA . ASP A 1 180 ? 23.312 9.751 -4.744 1.00 87.81 180 ASP A CA 1
ATOM 1482 C C . ASP A 1 180 ? 23.524 11.075 -3.980 1.00 87.81 180 ASP A C 1
ATOM 1484 O O . ASP A 1 180 ? 23.861 12.126 -4.539 1.00 87.81 180 ASP A O 1
ATOM 1488 N N . LYS A 1 181 ? 23.257 11.052 -2.673 1.00 84.94 181 LYS A N 1
ATOM 1489 C CA . LYS A 1 181 ? 23.349 12.221 -1.788 1.00 84.94 181 LYS A CA 1
ATOM 1490 C C . LYS A 1 181 ? 24.731 12.348 -1.174 1.00 84.94 181 LYS A C 1
ATOM 1492 O O . LYS A 1 181 ? 25.196 13.473 -0.973 1.00 84.94 181 LYS A O 1
ATOM 1497 N N . ASN A 1 182 ? 25.354 11.225 -0.834 1.00 84.31 182 ASN A N 1
ATOM 1498 C CA . ASN A 1 182 ? 26.681 11.186 -0.233 1.00 84.31 182 ASN A CA 1
ATOM 1499 C C . ASN A 1 182 ? 27.801 11.380 -1.279 1.00 84.31 182 ASN A C 1
ATOM 1501 O O . ASN A 1 182 ? 28.908 11.762 -0.894 1.00 84.31 182 ASN A O 1
ATOM 1505 N N . ARG A 1 183 ? 27.495 11.235 -2.582 1.00 85.44 183 ARG A N 1
ATOM 1506 C CA . ARG A 1 183 ? 28.434 11.332 -3.712 1.00 85.44 183 ARG A CA 1
ATOM 1507 C C . ARG A 1 183 ? 29.566 10.320 -3.619 1.00 85.44 183 ARG A C 1
ATOM 1509 O O . ARG A 1 183 ? 30.712 10.630 -3.965 1.00 85.44 183 ARG A O 1
ATOM 1516 N N . ASN A 1 184 ? 29.250 9.126 -3.131 1.00 83.06 184 ASN A N 1
ATOM 1517 C CA . ASN A 1 184 ? 30.207 8.040 -3.047 1.00 83.06 184 ASN A CA 1
ATOM 1518 C C . ASN A 1 184 ? 30.661 7.631 -4.450 1.00 83.06 184 ASN A C 1
ATOM 1520 O O . ASN A 1 184 ? 29.909 7.644 -5.427 1.00 83.06 184 ASN A O 1
ATOM 1524 N N . VAL A 1 185 ? 31.933 7.252 -4.543 1.00 84.12 185 VAL A N 1
ATOM 1525 C CA . VAL A 1 185 ? 32.534 6.775 -5.784 1.00 84.12 185 VAL A CA 1
ATOM 1526 C C . VAL A 1 185 ? 33.179 5.416 -5.572 1.00 84.12 185 VAL A C 1
ATOM 1528 O O . VAL A 1 185 ? 33.816 5.167 -4.549 1.00 84.12 185 VAL A O 1
ATOM 1531 N N . SER A 1 186 ? 33.037 4.540 -6.561 1.00 80.44 186 SER A N 1
ATOM 1532 C CA . SER A 1 186 ? 33.724 3.253 -6.593 1.00 80.44 186 SER A CA 1
ATOM 1533 C C . SER A 1 186 ? 35.239 3.432 -6.717 1.00 80.44 186 SER A C 1
ATOM 1535 O O . SER A 1 186 ? 35.760 4.515 -7.008 1.00 80.44 186 SER A O 1
ATOM 1537 N N . LYS A 1 187 ? 35.965 2.313 -6.615 1.00 73.44 187 LYS A N 1
ATOM 1538 C CA . LYS A 1 187 ? 37.416 2.238 -6.868 1.00 73.44 187 LYS A CA 1
ATOM 1539 C C . LYS A 1 187 ? 37.837 2.772 -8.247 1.00 73.44 187 LYS A C 1
ATOM 1541 O O . LYS A 1 187 ? 39.001 3.115 -8.425 1.00 73.44 187 LYS A O 1
ATOM 1546 N N . HIS A 1 188 ? 36.911 2.861 -9.204 1.00 75.62 188 HIS A N 1
ATOM 1547 C CA . HIS A 1 188 ? 37.143 3.383 -10.555 1.00 75.62 188 HIS A CA 1
ATOM 1548 C C . HIS A 1 188 ? 36.614 4.814 -10.757 1.00 75.62 188 HIS A C 1
ATOM 1550 O O . HIS A 1 188 ? 36.438 5.248 -11.893 1.00 75.62 188 HIS A O 1
ATOM 1556 N N . SER A 1 189 ? 36.345 5.548 -9.671 1.00 79.00 189 SER A N 1
ATOM 1557 C CA . SER A 1 189 ? 35.821 6.923 -9.697 1.00 79.00 189 SER A CA 1
ATOM 1558 C C . SER A 1 189 ? 34.444 7.071 -10.365 1.00 79.00 189 SER A C 1
ATOM 1560 O O . SER A 1 189 ? 34.075 8.165 -10.791 1.00 79.00 189 SER A O 1
ATOM 1562 N N . ALA A 1 190 ? 33.667 5.988 -10.450 1.00 82.00 190 ALA A N 1
ATOM 1563 C CA . ALA A 1 190 ? 32.277 6.034 -10.901 1.00 82.00 190 ALA A CA 1
ATOM 1564 C C . ALA A 1 190 ? 31.342 6.268 -9.707 1.00 82.00 190 ALA A C 1
ATOM 1566 O O . ALA A 1 190 ? 31.567 5.682 -8.656 1.00 82.00 190 ALA A O 1
ATOM 1567 N N . SER A 1 191 ? 30.305 7.095 -9.868 1.00 87.06 191 SER A N 1
ATOM 1568 C CA . SER A 1 191 ? 29.275 7.315 -8.835 1.00 87.06 191 SER A CA 1
ATOM 1569 C C . SER A 1 191 ? 28.507 6.020 -8.546 1.00 87.06 191 SER A C 1
ATOM 1571 O O . SER A 1 191 ? 28.190 5.261 -9.472 1.00 87.06 191 SER A O 1
ATOM 1573 N N . VAL A 1 192 ? 28.263 5.769 -7.260 1.00 91.06 192 VAL A N 1
ATOM 1574 C CA . VAL A 1 192 ? 27.633 4.555 -6.735 1.00 91.06 192 VAL A CA 1
ATOM 1575 C C . VAL A 1 192 ? 26.557 4.902 -5.710 1.00 91.06 192 VAL A C 1
ATOM 1577 O O . VAL A 1 192 ? 26.634 5.947 -5.077 1.00 91.06 192 VAL A O 1
ATOM 1580 N N . LEU A 1 193 ? 25.579 4.015 -5.524 1.00 90.88 193 LEU A N 1
ATOM 1581 C CA . LEU A 1 193 ? 24.575 4.143 -4.465 1.00 90.88 193 LEU A CA 1
ATOM 1582 C C . LEU A 1 193 ? 24.898 3.203 -3.313 1.00 90.88 193 LEU A C 1
ATOM 1584 O O . LEU A 1 193 ? 25.134 2.011 -3.531 1.00 90.88 193 LEU A O 1
ATOM 1588 N N . ASP A 1 194 ? 24.841 3.720 -2.089 1.00 88.44 194 ASP A N 1
ATOM 1589 C CA . ASP A 1 194 ? 24.798 2.866 -0.907 1.00 88.44 194 ASP A CA 1
ATOM 1590 C C . ASP A 1 194 ? 23.419 2.192 -0.741 1.00 88.44 194 ASP A C 1
ATOM 1592 O O . ASP A 1 194 ? 22.470 2.399 -1.508 1.00 88.44 194 ASP A O 1
ATOM 1596 N N . ARG A 1 195 ? 23.296 1.345 0.282 1.00 83.56 195 ARG A N 1
ATOM 1597 C CA . ARG A 1 195 ? 22.083 0.561 0.534 1.00 83.56 195 ARG A CA 1
ATOM 1598 C C . ARG A 1 195 ? 20.835 1.417 0.768 1.00 83.56 195 ARG A C 1
ATOM 1600 O O . ARG A 1 195 ? 19.753 1.035 0.325 1.00 83.56 195 ARG A O 1
ATOM 1607 N N . GLU A 1 196 ? 20.954 2.539 1.471 1.00 82.00 196 GLU A N 1
ATOM 1608 C CA . GLU A 1 196 ? 19.811 3.399 1.799 1.00 82.00 196 GLU A CA 1
ATOM 1609 C C . GLU A 1 196 ? 19.475 4.341 0.636 1.00 82.00 196 GLU A C 1
ATOM 1611 O O . GLU A 1 196 ? 18.302 4.591 0.342 1.00 82.00 196 GLU A O 1
ATOM 1616 N N . GLU A 1 197 ? 20.487 4.790 -0.102 1.00 86.06 197 GLU A N 1
ATOM 1617 C CA . GLU A 1 197 ? 20.317 5.537 -1.346 1.00 86.06 197 GLU A CA 1
ATOM 1618 C C . GLU A 1 197 ? 19.662 4.685 -2.433 1.00 86.06 197 GLU A C 1
ATOM 1620 O O . GLU A 1 197 ? 18.782 5.171 -3.144 1.00 86.06 197 GLU A O 1
ATOM 1625 N N . PHE A 1 198 ? 19.989 3.394 -2.514 1.00 86.06 198 PHE A N 1
ATOM 1626 C CA . PHE A 1 198 ? 19.313 2.468 -3.418 1.00 86.06 198 PHE A CA 1
ATOM 1627 C C . PHE A 1 198 ? 17.837 2.258 -3.051 1.00 86.06 198 PHE A C 1
ATOM 1629 O O . PHE A 1 198 ? 16.983 2.216 -3.938 1.00 86.06 198 PHE A O 1
ATOM 1636 N N . VAL A 1 199 ? 17.502 2.177 -1.757 1.00 79.94 199 VAL A N 1
ATOM 1637 C CA . VAL A 1 199 ? 16.098 2.124 -1.309 1.00 79.94 199 VAL A CA 1
ATOM 1638 C C . VAL A 1 199 ? 15.354 3.387 -1.746 1.00 79.94 199 VAL A C 1
ATOM 1640 O O . VAL A 1 199 ? 14.264 3.305 -2.318 1.00 79.94 199 VAL A O 1
ATOM 1643 N N . PHE A 1 200 ? 15.960 4.561 -1.555 1.00 79.56 200 PHE A N 1
ATOM 1644 C CA . PHE A 1 200 ? 15.384 5.828 -2.003 1.00 79.56 200 PHE A CA 1
ATOM 1645 C C . PHE A 1 200 ? 15.237 5.906 -3.531 1.00 79.56 200 PHE A C 1
ATOM 1647 O O . PHE A 1 200 ? 14.187 6.328 -4.027 1.00 79.56 200 PHE A O 1
ATOM 1654 N N . PHE A 1 201 ? 16.258 5.479 -4.277 1.00 84.56 201 PHE A N 1
ATOM 1655 C CA . PHE A 1 201 ? 16.237 5.368 -5.734 1.00 84.56 201 PHE A CA 1
ATOM 1656 C C . PHE A 1 201 ? 15.076 4.490 -6.197 1.00 84.56 201 PHE A C 1
ATOM 1658 O O . PHE A 1 201 ? 14.272 4.919 -7.026 1.00 84.56 201 PHE A O 1
ATOM 1665 N N . TYR A 1 202 ? 14.956 3.290 -5.625 1.00 79.25 202 TYR A N 1
ATOM 1666 C CA . TYR A 1 202 ? 13.931 2.323 -5.990 1.00 79.25 202 TYR A CA 1
ATOM 1667 C C . TYR A 1 202 ? 12.535 2.903 -5.767 1.00 79.25 202 TYR A C 1
ATOM 1669 O O . TYR A 1 202 ? 11.737 2.940 -6.700 1.00 79.25 202 TYR A O 1
ATOM 1677 N N . HIS A 1 203 ? 12.260 3.457 -4.581 1.00 74.19 203 HIS A N 1
ATOM 1678 C CA . HIS A 1 203 ? 10.972 4.103 -4.310 1.00 74.19 203 HIS A CA 1
ATOM 1679 C C . HIS A 1 203 ? 10.694 5.268 -5.244 1.00 74.19 203 HIS A C 1
ATOM 1681 O O . HIS A 1 203 ? 9.582 5.390 -5.743 1.00 74.19 203 HIS A O 1
ATOM 1687 N N . SER A 1 204 ? 11.683 6.115 -5.514 1.00 74.56 204 SER A N 1
ATOM 1688 C CA . SER A 1 204 ? 11.513 7.260 -6.417 1.00 74.56 204 SER A CA 1
ATOM 1689 C C . SER A 1 204 ? 11.192 6.821 -7.845 1.00 74.56 204 SER A C 1
ATOM 1691 O O . SER A 1 204 ? 10.415 7.477 -8.536 1.00 74.56 204 SER A O 1
ATOM 1693 N N . LEU A 1 205 ? 11.755 5.691 -8.271 1.00 76.00 205 LEU A N 1
ATOM 1694 C CA . LEU A 1 205 ? 11.557 5.121 -9.595 1.00 76.00 205 LEU A CA 1
ATOM 1695 C C . LEU A 1 205 ? 10.218 4.382 -9.730 1.00 76.00 205 LEU A C 1
ATOM 1697 O O . LEU A 1 205 ? 9.584 4.447 -10.782 1.00 76.00 205 LEU A O 1
ATOM 1701 N N . THR A 1 206 ? 9.786 3.670 -8.686 1.00 69.81 206 THR A N 1
ATOM 1702 C CA . THR A 1 206 ? 8.592 2.810 -8.724 1.00 69.81 206 THR A CA 1
ATOM 1703 C C . THR A 1 206 ? 7.348 3.454 -8.119 1.00 69.81 206 THR A C 1
ATOM 1705 O O . THR A 1 206 ? 6.264 2.865 -8.174 1.00 69.81 206 THR A O 1
ATOM 1708 N N . ARG A 1 207 ? 7.457 4.648 -7.525 1.00 69.25 207 ARG A N 1
ATOM 1709 C CA . ARG A 1 207 ? 6.311 5.340 -6.933 1.00 69.25 207 ARG A CA 1
ATOM 1710 C C . ARG A 1 207 ? 5.353 5.829 -8.012 1.00 69.25 207 ARG A C 1
ATOM 1712 O O . ARG A 1 207 ? 5.683 6.657 -8.854 1.00 69.25 207 ARG A O 1
ATOM 1719 N N . ARG A 1 208 ? 4.121 5.345 -7.909 1.00 68.88 208 ARG A N 1
ATOM 1720 C CA . ARG A 1 208 ? 2.988 5.673 -8.775 1.00 68.88 208 ARG A CA 1
ATOM 1721 C C . ARG A 1 208 ? 1.924 6.365 -7.930 1.00 68.88 208 ARG A C 1
ATOM 1723 O O . ARG A 1 208 ? 1.089 5.694 -7.317 1.00 68.88 208 ARG A O 1
ATOM 1730 N N . VAL A 1 209 ? 2.011 7.690 -7.820 1.00 66.38 209 VAL A N 1
ATOM 1731 C CA . VAL A 1 209 ? 1.093 8.497 -6.990 1.00 66.38 209 VAL A CA 1
ATOM 1732 C C . VAL A 1 209 ? -0.359 8.354 -7.449 1.00 66.38 209 VAL A C 1
ATOM 1734 O O . VAL A 1 209 ? -1.267 8.295 -6.629 1.00 66.38 209 VAL A O 1
ATOM 1737 N N . GLU A 1 210 ? -0.573 8.179 -8.748 1.00 76.44 210 GLU A N 1
ATOM 1738 C CA . GLU A 1 210 ? -1.882 7.956 -9.348 1.00 76.44 210 GLU A CA 1
ATOM 1739 C C . GLU A 1 210 ? -2.521 6.640 -8.877 1.00 76.44 210 GLU A C 1
ATOM 1741 O O . GLU A 1 210 ? -3.721 6.580 -8.612 1.00 76.44 210 GLU A O 1
ATOM 1746 N N . MET A 1 211 ? -1.718 5.584 -8.704 1.00 78.62 211 MET A N 1
ATOM 1747 C CA . MET A 1 211 ? -2.206 4.297 -8.202 1.00 78.62 211 MET A CA 1
ATOM 1748 C C . MET A 1 211 ? -2.535 4.373 -6.710 1.00 78.62 211 MET A C 1
ATOM 1750 O O . MET A 1 211 ? -3.526 3.789 -6.276 1.00 78.62 211 MET A O 1
ATOM 1754 N N . GLU A 1 212 ? -1.736 5.112 -5.934 1.00 76.31 212 GLU A N 1
ATOM 1755 C CA . GLU A 1 212 ? -2.002 5.383 -4.514 1.00 76.31 212 GLU A CA 1
ATOM 1756 C C . GLU A 1 212 ? -3.334 6.127 -4.331 1.00 76.31 212 GLU A C 1
ATOM 1758 O O . GLU A 1 212 ? -4.146 5.742 -3.490 1.00 76.31 212 GLU A O 1
ATOM 1763 N N . GLU A 1 213 ? -3.600 7.147 -5.149 1.00 76.19 213 GLU A N 1
ATOM 1764 C CA . GLU A 1 213 ? -4.843 7.923 -5.095 1.00 76.19 213 GLU A CA 1
ATOM 1765 C C . GLU A 1 213 ? -6.078 7.077 -5.417 1.00 76.19 213 GLU A C 1
ATOM 1767 O O . GLU A 1 213 ? -7.075 7.125 -4.688 1.00 76.19 213 GLU A O 1
ATOM 1772 N N . ILE A 1 214 ? -6.012 6.265 -6.477 1.00 84.06 214 ILE A N 1
ATOM 1773 C CA . ILE A 1 214 ? -7.094 5.341 -6.832 1.00 84.06 214 ILE A CA 1
ATOM 1774 C C . ILE A 1 214 ? -7.306 4.338 -5.696 1.00 84.06 214 ILE A C 1
ATOM 1776 O O . ILE A 1 214 ? -8.436 4.141 -5.244 1.00 84.06 214 ILE A O 1
ATOM 1780 N N . PHE A 1 215 ? -6.228 3.744 -5.185 1.00 84.75 215 PHE A N 1
ATOM 1781 C CA . PHE A 1 215 ? -6.315 2.773 -4.105 1.00 84.75 215 PHE A CA 1
ATOM 1782 C C . PHE A 1 215 ? -6.976 3.365 -2.855 1.00 84.75 215 PHE A C 1
ATOM 1784 O O . PHE A 1 215 ? -7.882 2.764 -2.277 1.00 84.75 215 PHE A O 1
ATOM 1791 N N . LEU A 1 216 ? -6.581 4.573 -2.451 1.00 78.81 216 LEU A N 1
ATOM 1792 C CA . LEU A 1 216 ? -7.155 5.270 -1.298 1.00 78.81 216 LEU A CA 1
ATOM 1793 C C . LEU A 1 216 ? -8.633 5.603 -1.492 1.00 78.81 216 LEU A C 1
ATOM 1795 O O . LEU A 1 216 ? -9.428 5.428 -0.564 1.00 78.81 216 LEU A O 1
ATOM 1799 N N . ARG A 1 217 ? -9.007 6.038 -2.700 1.00 82.56 217 ARG A N 1
ATOM 1800 C CA . ARG A 1 217 ? -10.393 6.351 -3.051 1.00 82.56 217 ARG A CA 1
ATOM 1801 C C . ARG A 1 217 ? -11.304 5.138 -2.876 1.00 82.56 217 ARG A C 1
ATOM 1803 O O . ARG A 1 217 ? -12.364 5.270 -2.274 1.00 82.56 217 ARG A O 1
ATOM 1810 N N . PHE A 1 218 ? -10.900 3.973 -3.378 1.00 86.94 218 PHE A N 1
ATOM 1811 C CA . PHE A 1 218 ? -11.741 2.770 -3.353 1.00 86.94 218 PHE A CA 1
ATOM 1812 C C . PHE A 1 218 ? -11.595 1.940 -2.070 1.00 86.94 218 PHE A C 1
ATOM 1814 O O . PHE A 1 218 ? -12.530 1.250 -1.681 1.00 86.94 218 PHE A O 1
ATOM 1821 N N . SER A 1 219 ? -10.483 2.069 -1.340 1.00 84.44 219 SER A N 1
ATOM 1822 C CA . SER A 1 219 ? -10.320 1.470 -0.006 1.00 84.44 219 SER A CA 1
ATOM 1823 C C . SER A 1 219 ? -11.010 2.262 1.108 1.00 84.44 219 SER A C 1
ATOM 1825 O O . SER A 1 219 ? -10.939 1.857 2.266 1.00 84.44 219 SER A O 1
ATOM 1827 N N . ASN A 1 220 ? -11.665 3.392 0.812 1.00 78.06 220 ASN A N 1
ATOM 1828 C CA . ASN A 1 220 ? -12.245 4.290 1.819 1.00 78.06 220 ASN A CA 1
ATOM 1829 C C . ASN A 1 220 ? -11.240 4.651 2.936 1.00 78.06 220 ASN A C 1
ATOM 1831 O O . ASN A 1 220 ? -11.588 4.647 4.118 1.00 78.06 220 ASN A O 1
ATOM 1835 N N . ALA A 1 221 ? -9.979 4.894 2.560 1.00 62.34 221 ALA A N 1
ATOM 1836 C CA . ALA A 1 221 ? -8.865 5.169 3.473 1.00 62.34 221 ALA A CA 1
ATOM 1837 C C . ALA A 1 221 ? -8.596 4.078 4.540 1.00 62.34 221 ALA A C 1
ATOM 1839 O O . ALA A 1 221 ? -8.056 4.366 5.604 1.00 62.34 221 ALA A O 1
ATOM 1840 N N . LYS A 1 222 ? -8.943 2.809 4.274 1.00 72.75 222 LYS A N 1
ATOM 1841 C CA . LYS A 1 222 ? -8.661 1.683 5.190 1.00 72.75 222 LYS A CA 1
ATOM 1842 C C . LYS A 1 222 ? -7.226 1.153 5.110 1.00 72.75 222 LYS A C 1
ATOM 1844 O O . LYS A 1 222 ? -6.836 0.377 5.970 1.00 72.75 222 LYS A O 1
ATOM 1849 N N . GLY A 1 223 ? -6.461 1.522 4.078 1.00 70.62 223 GLY A N 1
ATOM 1850 C CA . GLY A 1 223 ? -5.120 0.967 3.823 1.00 70.62 223 GLY A CA 1
ATOM 1851 C C . GLY A 1 223 ? -5.116 -0.430 3.181 1.00 70.62 223 GLY A C 1
ATOM 1852 O O . GLY A 1 223 ? -4.060 -0.936 2.816 1.00 70.62 223 GLY A O 1
ATOM 1853 N N . PHE A 1 224 ? -6.292 -1.027 2.988 1.00 83.56 224 PHE A N 1
ATOM 1854 C CA . PHE A 1 224 ? -6.520 -2.283 2.274 1.00 83.56 224 PHE A CA 1
ATOM 1855 C C . PHE A 1 224 ? -7.891 -2.244 1.590 1.00 83.56 224 PHE A C 1
ATOM 1857 O O . PHE A 1 224 ? -8.800 -1.550 2.055 1.00 83.56 224 PHE A O 1
ATOM 1864 N N . MET A 1 225 ? -8.066 -3.015 0.519 1.00 91.38 225 MET A N 1
ATOM 1865 C CA . MET A 1 225 ? -9.381 -3.286 -0.067 1.00 91.38 225 MET A CA 1
ATOM 1866 C C . MET A 1 225 ? -9.849 -4.671 0.358 1.00 91.38 225 MET A C 1
ATOM 1868 O O . MET A 1 225 ? -9.154 -5.653 0.130 1.00 91.38 225 MET A O 1
ATOM 1872 N N . ASN A 1 226 ? -11.024 -4.773 0.973 1.00 93.00 226 ASN A N 1
ATOM 1873 C CA . ASN A 1 226 ? -11.684 -6.073 1.105 1.00 93.00 226 ASN A CA 1
ATOM 1874 C C . ASN A 1 226 ? -12.431 -6.427 -0.194 1.00 93.00 226 ASN A C 1
ATOM 1876 O O . ASN A 1 226 ? -12.523 -5.604 -1.104 1.00 93.00 226 ASN A O 1
ATOM 1880 N N . ILE A 1 227 ? -13.022 -7.622 -0.266 1.00 94.69 227 ILE A N 1
ATOM 1881 C CA . ILE A 1 227 ? -13.776 -8.087 -1.448 1.00 94.69 227 ILE A CA 1
ATOM 1882 C C . ILE A 1 227 ? -14.820 -7.069 -1.925 1.00 94.69 227 ILE A C 1
ATOM 1884 O O . ILE A 1 227 ? -14.954 -6.854 -3.124 1.00 94.69 227 ILE A O 1
ATOM 1888 N N . ARG A 1 228 ? -15.532 -6.391 -1.017 1.00 93.94 228 ARG A N 1
ATOM 1889 C CA . ARG A 1 228 ? -16.549 -5.399 -1.403 1.00 93.94 228 ARG A CA 1
ATOM 1890 C C . ARG A 1 228 ? -15.927 -4.141 -1.994 1.00 93.94 228 ARG A C 1
ATOM 1892 O O . ARG A 1 228 ? -16.454 -3.603 -2.966 1.00 93.94 228 ARG A O 1
ATOM 1899 N N . ASP A 1 229 ? -14.824 -3.674 -1.414 1.00 94.69 229 ASP A N 1
ATOM 1900 C CA . ASP A 1 229 ? -14.083 -2.521 -1.933 1.00 94.69 229 ASP A CA 1
ATOM 1901 C C . ASP A 1 229 ? -13.512 -2.834 -3.323 1.00 94.69 229 ASP A C 1
ATOM 1903 O O . ASP A 1 229 ? -13.664 -2.038 -4.247 1.00 94.69 229 ASP A O 1
ATOM 1907 N N . LEU A 1 230 ? -12.927 -4.027 -3.492 1.00 95.25 230 LEU A N 1
ATOM 1908 C CA . LEU A 1 230 ? -12.395 -4.497 -4.769 1.00 95.25 230 LEU A CA 1
ATOM 1909 C C . LEU A 1 230 ? -13.506 -4.676 -5.812 1.00 95.25 230 LEU A C 1
ATOM 1911 O O . LEU A 1 230 ? -13.355 -4.242 -6.949 1.00 95.25 230 LEU A O 1
ATOM 1915 N N . LEU A 1 231 ? -14.654 -5.234 -5.430 1.00 95.56 231 LEU A N 1
ATOM 1916 C CA . LEU A 1 231 ? -15.811 -5.363 -6.315 1.00 95.56 231 LEU A CA 1
ATOM 1917 C C . LEU A 1 231 ? -16.329 -3.992 -6.770 1.00 95.56 231 LEU A C 1
ATOM 1919 O O . LEU A 1 231 ? -16.644 -3.801 -7.944 1.00 95.56 231 LEU A O 1
ATOM 1923 N N . THR A 1 232 ? -16.372 -3.023 -5.853 1.00 95.06 232 THR A N 1
ATOM 1924 C CA . THR A 1 232 ? -16.727 -1.630 -6.164 1.00 95.06 232 THR A CA 1
ATOM 1925 C C . THR A 1 232 ? -15.710 -1.018 -7.124 1.00 95.06 232 THR A C 1
ATOM 1927 O O . THR A 1 232 ? -16.088 -0.381 -8.102 1.00 95.06 232 THR A O 1
ATOM 1930 N N . PHE A 1 233 ? -14.416 -1.258 -6.904 1.00 94.81 233 PHE A N 1
ATOM 1931 C CA . PHE A 1 233 ? -13.370 -0.831 -7.826 1.00 94.81 233 PHE A CA 1
ATOM 1932 C C . PHE A 1 233 ? -13.548 -1.426 -9.231 1.00 94.81 233 PHE A C 1
ATOM 1934 O O . PHE A 1 233 ? -13.469 -0.692 -10.216 1.00 94.81 233 PHE A O 1
ATOM 1941 N N . LEU A 1 234 ? -13.836 -2.725 -9.347 1.00 93.62 234 LEU A N 1
ATOM 1942 C CA . LEU A 1 234 ? -14.038 -3.380 -10.643 1.00 93.62 234 LEU A CA 1
ATOM 1943 C C . LEU A 1 234 ? -15.274 -2.838 -11.375 1.00 93.62 234 LEU A C 1
ATOM 1945 O O . LEU A 1 234 ? -15.203 -2.527 -12.565 1.00 93.62 234 LEU A O 1
ATOM 1949 N N . ARG A 1 235 ? -16.395 -2.668 -10.670 1.00 93.50 235 ARG A N 1
ATOM 1950 C CA . ARG A 1 235 ? -17.648 -2.185 -11.270 1.00 93.50 235 ARG A CA 1
ATOM 1951 C C . ARG A 1 235 ? -17.603 -0.700 -11.600 1.00 93.50 235 ARG A C 1
ATOM 1953 O O . ARG A 1 235 ? -17.884 -0.307 -12.729 1.00 93.50 235 ARG A O 1
ATOM 1960 N N . ASP A 1 236 ? -17.211 0.132 -10.644 1.00 91.81 236 ASP A N 1
ATOM 1961 C CA . ASP A 1 236 ? -17.321 1.583 -10.785 1.00 91.81 236 ASP A CA 1
ATOM 1962 C C . ASP A 1 236 ? -16.054 2.204 -11.369 1.00 91.81 236 ASP A C 1
ATOM 1964 O O . ASP A 1 236 ? -16.146 3.148 -12.161 1.00 91.81 236 ASP A O 1
ATOM 1968 N N . GLY A 1 237 ? -14.887 1.681 -10.984 1.00 87.25 237 GLY A N 1
ATOM 1969 C CA . GLY A 1 237 ? -13.576 2.130 -11.450 1.00 87.25 237 GLY A CA 1
ATOM 1970 C C . GLY A 1 237 ? -13.213 1.562 -12.820 1.00 87.25 237 GLY A C 1
ATOM 1971 O O . GLY A 1 237 ? -12.903 2.334 -13.721 1.00 87.25 237 GLY A O 1
ATOM 1972 N N . GLN A 1 238 ? -13.302 0.238 -12.991 1.00 88.56 238 GLN A N 1
ATOM 1973 C CA . GLN A 1 238 ? -12.943 -0.464 -14.238 1.00 88.56 238 GLN A CA 1
ATOM 1974 C C . GLN A 1 238 ? -14.125 -0.701 -15.191 1.00 88.56 238 GLN A C 1
ATOM 1976 O O . GLN A 1 238 ? -13.937 -1.234 -16.281 1.00 88.56 238 GLN A O 1
ATOM 1981 N N . LYS A 1 239 ? -15.347 -0.304 -14.806 1.00 88.62 239 LYS A N 1
ATOM 1982 C CA . LYS A 1 239 ? -16.571 -0.461 -15.619 1.00 88.62 239 LYS A CA 1
ATOM 1983 C C . LYS A 1 239 ? -16.899 -1.913 -15.995 1.00 88.62 239 LYS A C 1
ATOM 1985 O O . LYS A 1 239 ? -17.584 -2.154 -16.986 1.00 88.62 239 LYS A O 1
ATOM 1990 N N . ARG A 1 240 ? -16.478 -2.882 -15.172 1.00 87.06 240 ARG A N 1
ATOM 1991 C CA . ARG A 1 240 ? -16.820 -4.306 -15.322 1.00 87.06 240 ARG A CA 1
ATOM 1992 C C . ARG A 1 240 ? -18.155 -4.607 -14.654 1.00 87.06 240 ARG A C 1
ATOM 1994 O O . ARG A 1 240 ? -18.213 -4.914 -13.466 1.00 87.06 240 ARG A O 1
ATOM 2001 N N . VAL A 1 241 ? -19.240 -4.457 -15.408 1.00 84.25 241 VAL A N 1
ATOM 2002 C CA . VAL A 1 241 ? -20.618 -4.568 -14.891 1.00 84.25 241 VAL A CA 1
ATOM 2003 C C . VAL A 1 241 ? -20.935 -5.981 -14.380 1.00 84.25 241 VAL A C 1
ATOM 2005 O O . VAL A 1 241 ? -21.675 -6.142 -13.413 1.00 84.25 241 VAL A O 1
ATOM 2008 N N . ASP A 1 242 ? -20.332 -6.994 -14.993 1.00 89.62 242 ASP A N 1
ATOM 2009 C CA . ASP A 1 242 ? -20.475 -8.418 -14.688 1.00 89.62 242 ASP A CA 1
ATOM 2010 C C . ASP A 1 242 ? -19.548 -8.911 -13.565 1.00 89.62 242 ASP A C 1
ATOM 2012 O O . ASP A 1 242 ? -19.609 -10.084 -13.189 1.00 89.62 242 ASP A O 1
ATOM 2016 N N . ALA A 1 243 ? -18.724 -8.026 -12.988 1.00 91.06 243 ALA A N 1
ATOM 2017 C CA . ALA A 1 243 ? -17.808 -8.409 -11.924 1.00 91.06 243 ALA A CA 1
ATOM 2018 C C . ALA A 1 243 ? -18.552 -8.976 -10.706 1.00 91.06 243 ALA A C 1
ATOM 2020 O O . ALA A 1 243 ? -19.590 -8.442 -10.290 1.00 91.06 243 ALA A O 1
ATOM 2021 N N . ASN A 1 244 ? -18.007 -10.041 -10.115 1.00 94.38 244 ASN A N 1
ATOM 2022 C CA . ASN A 1 244 ? -18.584 -10.755 -8.973 1.00 94.38 244 ASN A CA 1
ATOM 2023 C C . ASN A 1 244 ? -17.537 -11.056 -7.882 1.00 94.38 244 ASN A C 1
ATOM 2025 O O . ASN A 1 244 ? -16.348 -10.797 -8.055 1.00 94.38 244 ASN A O 1
ATOM 2029 N N . GLU A 1 245 ? -17.989 -11.559 -6.729 1.00 94.31 245 GLU A N 1
ATOM 2030 C CA . GLU A 1 245 ? -17.098 -11.821 -5.589 1.00 94.31 245 GLU A CA 1
ATOM 2031 C C . GLU A 1 245 ? -16.084 -12.942 -5.857 1.00 94.31 245 GLU A C 1
ATOM 2033 O O . GLU A 1 245 ? -14.975 -12.870 -5.331 1.00 94.31 245 GLU A O 1
ATOM 2038 N N . ASP A 1 246 ? -16.418 -13.933 -6.687 1.00 94.44 246 ASP A N 1
ATOM 2039 C CA . ASP A 1 246 ? -15.510 -15.041 -7.011 1.00 94.44 246 ASP A CA 1
ATOM 2040 C C . ASP A 1 246 ? -14.298 -14.532 -7.800 1.00 94.44 246 ASP A C 1
ATOM 2042 O O . ASP A 1 246 ? -13.157 -14.806 -7.437 1.00 94.44 246 ASP A O 1
ATOM 2046 N N . GLN A 1 247 ? -14.523 -13.654 -8.781 1.00 92.19 247 GLN A N 1
ATOM 2047 C CA . GLN A 1 247 ? -13.435 -12.976 -9.492 1.00 92.19 247 GLN A CA 1
ATOM 2048 C C . GLN A 1 247 ? -12.560 -12.132 -8.555 1.00 92.19 247 GLN A C 1
ATOM 2050 O O . GLN A 1 247 ? -11.345 -12.055 -8.735 1.00 92.19 247 GLN A O 1
ATOM 2055 N N . CYS A 1 248 ? -13.148 -11.488 -7.542 1.00 95.12 248 CYS A N 1
ATOM 2056 C CA . CYS A 1 248 ? -12.373 -10.755 -6.541 1.00 95.12 248 CYS A CA 1
ATOM 2057 C C . CYS A 1 248 ? -11.476 -11.685 -5.709 1.00 95.12 248 CYS A C 1
ATOM 2059 O O . CYS A 1 248 ? -10.354 -11.296 -5.384 1.00 95.12 248 CYS A O 1
ATOM 2061 N N . ARG A 1 249 ? -11.946 -12.895 -5.375 1.00 94.62 249 ARG A N 1
ATOM 2062 C CA . ARG A 1 249 ? -11.140 -13.906 -4.670 1.00 94.62 249 ARG A CA 1
ATOM 2063 C C . ARG A 1 249 ? -9.994 -14.406 -5.542 1.00 94.62 249 ARG A C 1
ATOM 2065 O O . ARG A 1 249 ? -8.864 -14.425 -5.069 1.00 94.62 249 ARG A O 1
ATOM 2072 N N . ASP A 1 250 ? -10.252 -14.673 -6.820 1.00 93.69 250 ASP A N 1
ATOM 2073 C CA . ASP A 1 250 ? -9.207 -15.067 -7.773 1.00 93.69 250 ASP A CA 1
ATOM 2074 C C . ASP A 1 250 ? -8.105 -14.002 -7.877 1.00 93.69 250 ASP A C 1
ATOM 2076 O O . ASP A 1 250 ? -6.914 -14.318 -7.893 1.00 93.69 250 ASP A O 1
ATOM 2080 N N . ILE A 1 251 ? -8.490 -12.720 -7.912 1.00 93.75 251 ILE A N 1
ATOM 2081 C CA . ILE A 1 251 ? -7.541 -11.600 -7.923 1.00 93.75 251 ILE A CA 1
ATOM 2082 C C . ILE A 1 251 ? -6.710 -11.578 -6.633 1.00 93.75 251 ILE A C 1
ATOM 2084 O O . ILE A 1 251 ? -5.489 -11.436 -6.692 1.00 93.75 251 ILE A O 1
ATOM 2088 N N . LEU A 1 252 ? -7.341 -11.725 -5.467 1.00 93.81 252 LEU A N 1
ATOM 2089 C CA . LEU A 1 252 ? -6.636 -11.765 -4.182 1.00 93.81 252 LEU A CA 1
ATOM 2090 C C . LEU A 1 252 ? -5.622 -12.912 -4.131 1.00 93.81 252 LEU A C 1
ATOM 2092 O O . LEU A 1 252 ? -4.451 -12.691 -3.814 1.00 93.81 252 LEU A O 1
ATOM 2096 N N . ASP A 1 253 ? -6.044 -14.119 -4.497 1.00 92.38 253 ASP A N 1
ATOM 2097 C CA . ASP A 1 253 ? -5.192 -15.303 -4.453 1.00 92.38 253 ASP A CA 1
ATOM 2098 C C . ASP A 1 253 ? -3.998 -15.185 -5.399 1.00 92.38 253 ASP A C 1
ATOM 2100 O O . ASP A 1 253 ? -2.875 -15.557 -5.031 1.00 92.38 253 ASP A O 1
ATOM 2104 N N . GLN A 1 254 ? -4.218 -14.619 -6.587 1.00 91.31 254 GLN A N 1
ATOM 2105 C CA . GLN A 1 254 ? -3.194 -14.496 -7.614 1.00 91.31 254 GLN A CA 1
ATOM 2106 C C . GLN A 1 254 ? -2.215 -13.342 -7.362 1.00 91.31 254 GLN A C 1
ATOM 2108 O O . GLN A 1 254 ? -1.016 -13.505 -7.601 1.00 91.31 254 GLN A O 1
ATOM 2113 N N . TYR A 1 255 ? -2.693 -12.184 -6.899 1.00 89.25 255 TYR A N 1
ATOM 2114 C CA . TYR A 1 255 ? -1.900 -10.949 -6.921 1.00 89.25 255 TYR A CA 1
ATOM 2115 C C . TYR A 1 255 ? -1.457 -10.445 -5.548 1.00 89.25 255 TYR A C 1
ATOM 2117 O O . TYR A 1 255 ? -0.458 -9.725 -5.491 1.00 89.25 255 TYR A O 1
ATOM 2125 N N . GLU A 1 256 ? -2.117 -10.821 -4.449 1.00 91.31 256 GLU A N 1
ATOM 2126 C CA . GLU A 1 256 ? -1.713 -10.361 -3.117 1.00 91.31 256 GLU A CA 1
ATOM 2127 C C . GLU A 1 256 ? -0.371 -10.995 -2.702 1.00 91.31 256 GLU A C 1
ATOM 2129 O O . GLU A 1 256 ? -0.250 -12.220 -2.688 1.00 91.31 256 GLU A O 1
ATOM 2134 N N . PRO A 1 257 ? 0.673 -10.217 -2.375 1.00 78.94 257 PRO A N 1
ATOM 2135 C CA . PRO A 1 257 ? 1.920 -10.786 -1.870 1.00 78.94 257 PRO A CA 1
ATOM 2136 C C . PRO A 1 257 ? 1.868 -11.157 -0.384 1.00 78.94 257 PRO A C 1
ATOM 2138 O O . PRO A 1 257 ? 2.513 -12.129 0.007 1.00 78.94 257 PRO A O 1
ATOM 2141 N N . ASP A 1 258 ? 1.143 -10.402 0.447 1.00 77.69 258 ASP A N 1
ATOM 2142 C CA . ASP A 1 258 ? 1.200 -10.569 1.897 1.00 77.69 258 ASP A CA 1
ATOM 2143 C C . ASP A 1 258 ? 0.277 -11.696 2.383 1.00 77.69 258 ASP A C 1
ATOM 2145 O O . ASP A 1 258 ? -0.946 -11.680 2.214 1.00 77.69 258 ASP A O 1
ATOM 2149 N N . GLY A 1 259 ? 0.868 -12.689 3.050 1.00 76.12 259 GLY A N 1
ATOM 2150 C CA . GLY A 1 259 ? 0.138 -13.859 3.538 1.00 76.12 259 GLY A CA 1
ATOM 2151 C C . GLY A 1 259 ? -0.892 -13.536 4.627 1.00 76.12 259 GLY A C 1
ATOM 2152 O O . GLY A 1 259 ? -1.874 -14.269 4.771 1.00 76.12 259 GLY A O 1
ATOM 2153 N N . ASN A 1 260 ? -0.708 -12.457 5.395 1.00 76.69 260 ASN A N 1
ATOM 2154 C CA . ASN A 1 260 ? -1.691 -12.037 6.396 1.00 76.69 260 ASN A CA 1
ATOM 2155 C C . ASN A 1 260 ? -2.897 -11.354 5.742 1.00 76.69 260 ASN A C 1
ATOM 2157 O O . ASN A 1 260 ? -4.027 -11.597 6.171 1.00 76.69 260 ASN A O 1
ATOM 2161 N N . CYS A 1 261 ? -2.666 -10.553 4.703 1.00 80.19 261 CYS A N 1
ATOM 2162 C CA . CYS A 1 261 ? -3.694 -9.936 3.878 1.00 80.19 261 CYS A CA 1
ATOM 2163 C C . CYS A 1 261 ? -4.514 -11.009 3.149 1.00 80.19 261 CYS A C 1
ATOM 2165 O O . CYS A 1 261 ? -5.741 -10.999 3.273 1.00 80.19 261 CYS A O 1
ATOM 2167 N N . LYS A 1 262 ? -3.867 -12.025 2.551 1.00 85.50 262 LYS A N 1
ATOM 2168 C CA . LYS A 1 262 ? -4.566 -13.189 1.964 1.00 85.50 262 LYS A CA 1
ATOM 2169 C C . LYS A 1 262 ? -5.508 -13.871 2.950 1.00 85.50 262 LYS A C 1
ATOM 2171 O O . LYS A 1 262 ? -6.688 -14.034 2.672 1.00 85.50 262 LYS A O 1
ATOM 2176 N N . LYS A 1 263 ? -5.022 -14.200 4.154 1.00 83.25 263 LYS A N 1
ATOM 2177 C CA . LYS A 1 263 ? -5.834 -14.850 5.208 1.00 83.25 263 LYS A CA 1
ATOM 2178 C C . LYS A 1 263 ? -7.041 -14.023 5.662 1.00 83.25 263 LYS A C 1
ATOM 2180 O O . LYS A 1 263 ? -7.907 -14.549 6.359 1.00 83.25 263 LYS A O 1
ATOM 2185 N N . ARG A 1 264 ? -7.060 -12.724 5.365 1.00 84.31 264 ARG A N 1
ATOM 2186 C CA . ARG A 1 264 ? -8.114 -11.786 5.764 1.00 84.31 264 ARG A CA 1
ATOM 2187 C C . ARG A 1 264 ? -9.010 -11.368 4.597 1.00 84.31 264 ARG A C 1
ATOM 2189 O O . ARG A 1 264 ? -9.852 -10.500 4.820 1.00 84.31 264 ARG A O 1
ATOM 2196 N N . ASP A 1 265 ? -8.845 -11.950 3.406 1.00 91.12 265 ASP A N 1
ATOM 2197 C CA . ASP A 1 265 ? -9.498 -11.508 2.166 1.00 91.12 265 ASP A CA 1
ATOM 2198 C C . ASP A 1 265 ? -9.258 -10.004 1.895 1.00 91.12 265 ASP A C 1
ATOM 2200 O O . ASP A 1 265 ? -10.187 -9.232 1.624 1.00 91.12 265 ASP A O 1
ATOM 2204 N N . GLN A 1 266 ? -8.004 -9.562 2.052 1.00 91.62 266 GLN A N 1
ATOM 2205 C CA . GLN A 1 266 ? -7.578 -8.168 1.910 1.00 91.62 266 GLN A CA 1
ATOM 2206 C C . GLN A 1 266 ? -6.540 -8.020 0.797 1.00 91.62 266 GLN A C 1
ATOM 2208 O O . GLN A 1 266 ? -5.578 -8.780 0.745 1.00 91.62 266 GLN A O 1
ATOM 2213 N N . LEU A 1 267 ? -6.722 -7.006 -0.051 1.00 91.81 267 LEU A N 1
ATOM 2214 C CA . LEU A 1 267 ? -5.770 -6.586 -1.073 1.00 91.81 267 LEU A CA 1
ATOM 2215 C C . LEU A 1 267 ? -4.999 -5.366 -0.558 1.00 91.81 267 LEU A C 1
ATOM 2217 O O . LEU A 1 267 ? -5.595 -4.329 -0.236 1.00 91.81 267 LEU A O 1
ATOM 2221 N N . SER A 1 268 ? -3.682 -5.494 -0.473 1.00 87.81 268 SER A N 1
ATOM 2222 C CA . SER A 1 268 ? -2.751 -4.420 -0.140 1.00 87.81 268 SER A CA 1
ATOM 2223 C C . SER A 1 268 ? -2.511 -3.505 -1.345 1.00 87.81 268 SER A C 1
ATOM 2225 O O . SER A 1 268 ? -2.892 -3.813 -2.478 1.00 87.81 268 SER A O 1
ATOM 2227 N N . LEU A 1 269 ? -1.855 -2.361 -1.121 1.00 81.94 269 LEU A N 1
ATOM 2228 C CA . LEU A 1 269 ? -1.447 -1.475 -2.215 1.00 81.94 269 LEU A CA 1
ATOM 2229 C C . LEU A 1 269 ? -0.509 -2.192 -3.200 1.00 81.94 269 LEU A C 1
ATOM 2231 O O . LEU A 1 269 ? -0.595 -1.968 -4.406 1.00 81.94 269 LEU A O 1
ATOM 2235 N N . ASP A 1 270 ? 0.354 -3.080 -2.708 1.00 79.31 270 ASP A N 1
ATOM 2236 C CA . ASP A 1 270 ? 1.274 -3.837 -3.556 1.00 79.31 270 ASP A CA 1
ATOM 2237 C C . ASP A 1 270 ? 0.548 -4.915 -4.366 1.00 79.31 270 ASP A C 1
ATOM 2239 O O . ASP A 1 270 ? 0.818 -5.063 -5.561 1.00 79.31 270 ASP A O 1
ATOM 2243 N N . GLY A 1 271 ? -0.427 -5.608 -3.767 1.00 86.75 271 GLY A N 1
ATOM 2244 C CA . GLY A 1 271 ? -1.322 -6.507 -4.501 1.00 86.75 271 GLY A CA 1
ATOM 2245 C C . GLY A 1 271 ? -2.115 -5.769 -5.583 1.00 86.75 271 GLY A C 1
ATOM 2246 O O . GLY A 1 271 ? -2.204 -6.227 -6.722 1.00 86.75 271 GLY A O 1
ATOM 2247 N N . PHE A 1 272 ? -2.612 -4.573 -5.265 1.00 89.94 272 PHE A N 1
ATOM 2248 C CA . PHE A 1 272 ? -3.322 -3.714 -6.211 1.00 89.94 272 PHE A CA 1
ATOM 2249 C C . PHE A 1 272 ? -2.441 -3.252 -7.379 1.00 89.94 272 PHE A C 1
ATOM 2251 O O . PHE A 1 272 ? -2.867 -3.315 -8.533 1.00 89.94 272 PHE A O 1
ATOM 2258 N N . ARG A 1 273 ? -1.194 -2.845 -7.107 1.00 83.81 273 ARG A N 1
ATOM 2259 C C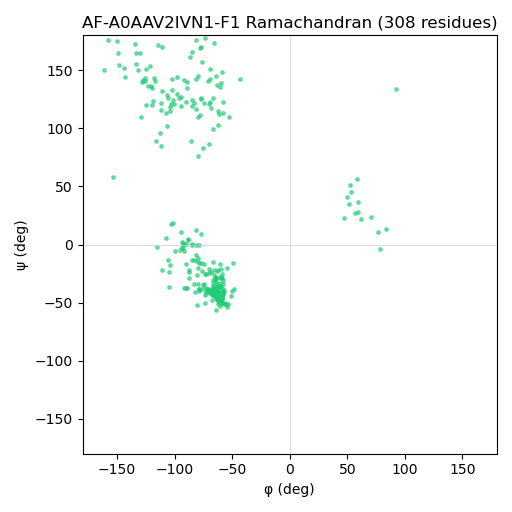A . ARG A 1 273 ? -0.208 -2.506 -8.145 1.00 83.81 273 ARG A CA 1
ATOM 2260 C C . ARG A 1 273 ? 0.044 -3.693 -9.068 1.00 83.81 273 ARG A C 1
ATOM 2262 O O . ARG A 1 273 ? -0.072 -3.537 -10.279 1.00 83.81 273 ARG A O 1
ATOM 2269 N N . LYS A 1 274 ? 0.317 -4.875 -8.502 1.00 83.19 274 LYS A N 1
ATOM 2270 C CA . LYS A 1 274 ? 0.541 -6.110 -9.272 1.00 83.19 274 LYS A CA 1
ATOM 2271 C C . LYS A 1 274 ? -0.648 -6.466 -10.154 1.00 83.19 274 LYS A C 1
ATOM 2273 O O . LYS A 1 274 ? -0.447 -6.840 -11.307 1.00 83.19 274 LYS A O 1
ATOM 2278 N N . PHE A 1 275 ? -1.861 -6.334 -9.623 1.00 90.00 275 PHE A N 1
ATOM 2279 C CA . PHE A 1 275 ? -3.090 -6.568 -10.368 1.00 90.00 275 PHE A CA 1
ATOM 2280 C C . PHE A 1 275 ? -3.211 -5.624 -11.573 1.00 90.00 275 PHE A C 1
ATOM 2282 O O . PHE A 1 275 ? -3.346 -6.096 -12.701 1.00 90.00 275 PHE A O 1
ATOM 2289 N N . LEU A 1 276 ? -3.076 -4.310 -11.364 1.00 87.19 276 LEU A N 1
ATOM 2290 C CA . LEU A 1 276 ? -3.191 -3.312 -12.436 1.00 87.19 276 LEU A CA 1
ATOM 2291 C C . LEU A 1 276 ? -2.109 -3.418 -13.510 1.00 87.19 276 LEU A C 1
ATOM 2293 O O . LEU A 1 276 ? -2.346 -3.057 -14.658 1.00 87.19 276 LEU A O 1
ATOM 2297 N N . THR A 1 277 ? -0.918 -3.887 -13.150 1.00 79.38 277 THR A N 1
ATOM 2298 C CA . THR A 1 277 ? 0.167 -4.116 -14.111 1.00 79.38 277 THR A CA 1
ATOM 2299 C C . THR A 1 277 ? 0.129 -5.511 -14.735 1.00 79.38 277 THR A C 1
ATOM 2301 O O . THR A 1 277 ? 1.049 -5.871 -15.464 1.00 79.38 277 THR A O 1
ATOM 2304 N N . SER A 1 278 ? -0.880 -6.327 -14.422 1.00 83.19 278 SER A N 1
ATOM 2305 C CA . SER A 1 278 ? -0.983 -7.687 -14.946 1.00 83.19 278 SER A CA 1
ATOM 2306 C C . SER A 1 278 ? -1.453 -7.707 -16.399 1.00 83.19 278 SER A C 1
ATOM 2308 O O . SER A 1 278 ? -2.159 -6.811 -16.862 1.00 83.19 278 SER A O 1
ATOM 2310 N N . ASP A 1 279 ? -1.139 -8.792 -17.109 1.00 73.56 279 ASP A N 1
ATOM 2311 C CA . ASP A 1 279 ? -1.578 -8.983 -18.496 1.00 73.56 279 ASP A CA 1
ATOM 2312 C C . ASP A 1 279 ? -3.107 -8.991 -18.664 1.00 73.56 279 ASP A C 1
ATOM 2314 O O . ASP A 1 279 ? -3.606 -8.720 -19.755 1.00 73.56 279 ASP A O 1
ATOM 2318 N N . ARG A 1 280 ? -3.858 -9.269 -17.587 1.00 73.38 28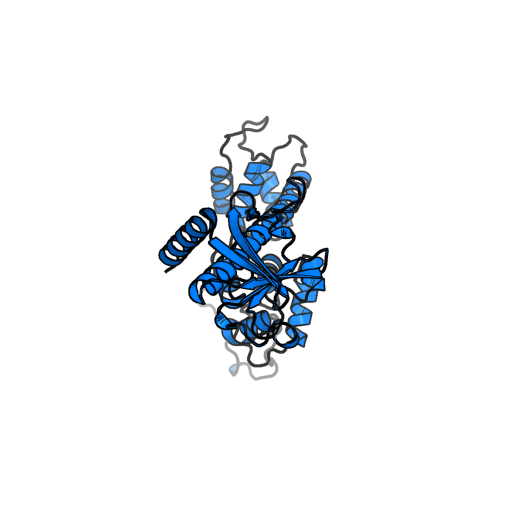0 ARG A N 1
ATOM 2319 C CA . ARG A 1 280 ? -5.329 -9.245 -17.584 1.00 73.38 280 ARG A CA 1
ATOM 2320 C C . ARG A 1 280 ? -5.907 -7.834 -17.623 1.00 73.38 280 ARG A C 1
ATOM 2322 O O . ARG A 1 280 ? -7.026 -7.657 -18.090 1.00 73.38 280 ARG A O 1
ATOM 2329 N N . GLU A 1 281 ? -5.157 -6.846 -17.148 1.00 80.75 281 GLU A N 1
ATOM 2330 C CA . GLU A 1 281 ? -5.599 -5.451 -17.050 1.00 80.75 281 GLU A CA 1
ATOM 2331 C C . GLU A 1 281 ? -5.039 -4.584 -18.191 1.00 80.75 281 GLU A C 1
ATOM 2333 O O . GLU A 1 281 ? -5.022 -3.356 -18.116 1.00 80.75 281 GLU A O 1
ATOM 2338 N N . GLN A 1 282 ? -4.583 -5.212 -19.279 1.00 74.38 282 GLN A N 1
ATOM 2339 C CA . GLN A 1 282 ? -4.135 -4.489 -20.463 1.00 74.38 282 GLN A CA 1
ATOM 2340 C C . GLN A 1 282 ? -5.301 -3.821 -21.193 1.00 74.38 282 GLN A C 1
ATOM 2342 O O . GLN A 1 282 ? -6.376 -4.392 -21.355 1.00 74.38 282 GLN A O 1
ATOM 2347 N N . ILE A 1 283 ? -5.047 -2.620 -21.718 1.00 78.25 283 ILE A N 1
ATOM 2348 C CA . ILE A 1 283 ? -6.020 -1.883 -22.536 1.00 78.25 283 ILE A CA 1
ATOM 2349 C C . ILE A 1 283 ? -6.353 -2.608 -23.851 1.00 78.25 283 ILE A C 1
ATOM 2351 O O . ILE A 1 283 ? -7.438 -2.440 -24.403 1.00 78.25 283 ILE A O 1
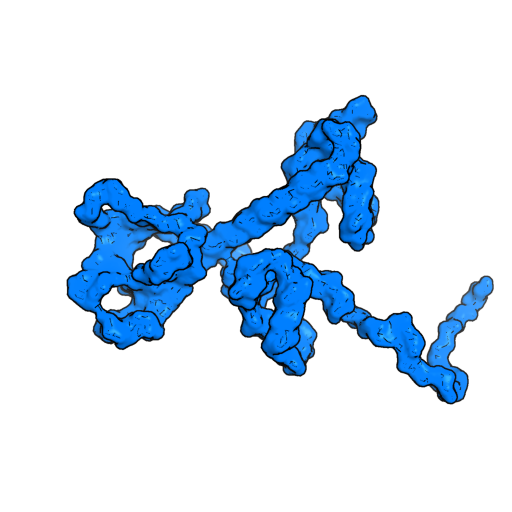ATOM 2355 N N . PHE A 1 284 ? -5.418 -3.410 -24.366 1.00 75.12 284 PHE A N 1
ATOM 2356 C CA . PHE A 1 284 ? -5.600 -4.175 -25.593 1.00 75.12 284 PHE A CA 1
ATOM 2357 C C . PHE A 1 284 ? -6.212 -5.535 -25.285 1.00 75.12 284 PHE A C 1
ATOM 2359 O O . PHE A 1 284 ? -5.729 -6.242 -24.405 1.00 75.12 284 PHE A O 1
ATOM 2366 N N . ASN A 1 285 ? -7.220 -5.931 -26.067 1.00 73.06 285 ASN A N 1
ATOM 2367 C CA . ASN A 1 285 ? -7.798 -7.266 -25.974 1.00 73.06 285 ASN A CA 1
ATOM 2368 C C . ASN A 1 285 ? -6.730 -8.326 -26.320 1.00 73.06 285 ASN A C 1
ATOM 2370 O O . ASN A 1 285 ? -6.302 -8.383 -27.479 1.00 73.06 285 ASN A O 1
ATOM 2374 N N . PRO A 1 286 ? -6.318 -9.196 -25.378 1.00 72.44 286 PRO A N 1
ATOM 2375 C CA . PRO A 1 286 ? -5.302 -10.211 -25.643 1.00 72.44 286 PRO A CA 1
ATOM 2376 C C . PRO A 1 286 ? -5.703 -11.181 -26.761 1.00 72.44 286 PRO A C 1
ATOM 2378 O O . PRO A 1 286 ? -4.831 -11.670 -27.478 1.00 72.44 286 PRO A O 1
ATOM 2381 N N . ALA A 1 287 ? -7.007 -11.412 -26.964 1.00 76.50 287 ALA A N 1
ATOM 2382 C CA . ALA A 1 287 ? -7.516 -12.262 -28.041 1.00 76.50 287 ALA A CA 1
ATOM 2383 C C . ALA A 1 287 ? -7.177 -11.717 -29.440 1.00 76.50 287 ALA A C 1
ATOM 2385 O O . ALA A 1 287 ? -7.110 -12.482 -30.395 1.00 76.50 287 ALA A O 1
ATOM 2386 N N . HIS A 1 288 ? -6.917 -10.411 -29.564 1.00 84.94 288 HIS A N 1
ATOM 2387 C CA . HIS A 1 288 ? -6.562 -9.772 -30.832 1.00 84.94 288 HIS A CA 1
ATOM 2388 C C . HIS A 1 288 ? -5.048 -9.796 -31.120 1.00 84.94 288 HIS A C 1
ATOM 2390 O O . HIS A 1 288 ? -4.605 -9.207 -32.102 1.00 84.94 288 HIS A O 1
ATOM 2396 N N . ARG A 1 289 ? -4.232 -10.451 -30.275 1.00 80.56 289 ARG A N 1
ATOM 2397 C CA . ARG A 1 289 ? -2.782 -10.625 -30.512 1.00 80.56 289 ARG A CA 1
ATOM 2398 C C . ARG A 1 289 ? -2.459 -11.666 -31.583 1.00 80.56 289 ARG A C 1
ATOM 2400 O O . ARG A 1 289 ? -1.334 -11.716 -32.069 1.00 80.56 289 ARG A O 1
ATOM 2407 N N . VAL A 1 290 ? -3.428 -12.506 -31.918 1.00 84.50 290 VAL A N 1
ATOM 2408 C CA . VAL A 1 290 ? -3.373 -13.449 -33.037 1.00 84.50 290 VAL A CA 1
ATOM 2409 C C . VAL A 1 290 ? -4.362 -13.004 -34.109 1.00 84.50 290 VAL A C 1
ATOM 2411 O O . VAL A 1 290 ? -5.182 -12.117 -33.872 1.00 84.50 290 VAL A O 1
ATOM 2414 N N . VAL A 1 291 ? -4.305 -13.621 -35.290 1.00 88.69 291 VAL A N 1
ATOM 2415 C CA . VAL A 1 291 ? -5.329 -13.417 -36.319 1.00 88.69 291 VAL A CA 1
ATOM 2416 C C . VAL A 1 291 ? -6.672 -13.900 -35.762 1.00 88.69 291 VAL A C 1
ATOM 2418 O O . VAL A 1 291 ? -6.911 -15.097 -35.645 1.00 88.69 291 VAL A O 1
ATOM 2421 N N . TYR A 1 292 ? -7.509 -12.948 -35.355 1.00 89.50 292 TYR A N 1
ATOM 2422 C CA . TYR A 1 292 ? -8.816 -13.180 -34.729 1.00 89.50 292 TYR A CA 1
ATOM 2423 C C . TYR A 1 292 ? -9.980 -12.886 -35.681 1.00 89.50 292 TYR A C 1
ATOM 2425 O O . TYR A 1 292 ? -11.129 -13.211 -35.391 1.00 89.50 292 TYR A O 1
ATOM 2433 N N . GLN A 1 293 ? -9.683 -12.226 -36.800 1.00 91.19 293 GLN 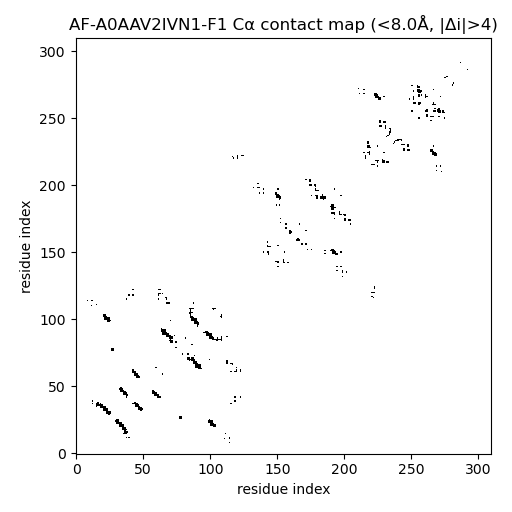A N 1
ATOM 2434 C CA . GLN A 1 293 ? -10.645 -11.937 -37.848 1.00 91.19 293 GLN A CA 1
ATOM 2435 C C . GLN A 1 293 ? -10.837 -13.186 -38.708 1.00 91.19 293 GLN A C 1
ATOM 2437 O O . GLN A 1 293 ? -9.902 -13.951 -38.938 1.00 91.19 293 GLN A O 1
ATOM 2442 N N . ASP A 1 294 ? -12.062 -13.389 -39.181 1.00 94.25 294 ASP A N 1
ATOM 2443 C CA . ASP A 1 294 ? -12.363 -14.399 -40.188 1.00 94.25 294 ASP A CA 1
ATOM 2444 C C . ASP A 1 294 ? -11.584 -14.059 -41.461 1.00 94.25 294 ASP A C 1
ATOM 2446 O O . ASP A 1 294 ? -11.861 -13.032 -42.073 1.00 94.25 294 ASP A O 1
ATOM 2450 N N . MET A 1 295 ? -10.606 -14.890 -41.831 1.00 95.44 295 MET A N 1
ATOM 2451 C CA . MET A 1 295 ? -9.766 -14.714 -43.025 1.00 95.44 295 MET A CA 1
ATOM 2452 C C . MET A 1 295 ? -10.296 -15.477 -44.252 1.00 95.44 295 MET A C 1
ATOM 2454 O O . MET A 1 295 ? -9.579 -15.615 -45.239 1.00 95.44 295 MET A O 1
ATOM 2458 N N . GLY A 1 296 ? -11.523 -16.011 -44.189 1.00 96.06 296 GLY A N 1
ATOM 2459 C CA . GLY A 1 296 ? -12.167 -16.737 -45.286 1.00 96.06 296 GLY A CA 1
ATOM 2460 C C . GLY A 1 296 ? -13.035 -15.874 -46.209 1.00 96.06 296 GLY A C 1
ATOM 2461 O O . GLY A 1 296 ? -13.637 -16.409 -47.141 1.00 96.06 296 GLY A O 1
ATOM 2462 N N . ARG A 1 297 ? -13.141 -14.562 -45.963 1.00 96.12 297 ARG A N 1
ATOM 2463 C CA . ARG A 1 297 ? -13.978 -13.648 -46.757 1.00 96.12 297 ARG A CA 1
ATOM 2464 C C . ARG A 1 297 ? -13.244 -13.141 -48.004 1.00 96.12 297 ARG A C 1
ATOM 2466 O O . ARG A 1 297 ? -12.025 -13.288 -48.112 1.00 96.12 297 ARG A O 1
ATOM 2473 N N . PRO A 1 298 ? -13.957 -12.540 -48.972 1.00 97.25 298 PRO A N 1
ATOM 2474 C CA . PRO A 1 298 ? -13.327 -11.910 -50.128 1.00 97.25 298 PRO A CA 1
ATOM 2475 C C . PRO A 1 298 ? -12.353 -10.791 -49.734 1.00 97.25 298 PRO A C 1
ATOM 2477 O O . PRO A 1 298 ? -12.581 -10.059 -48.777 1.00 97.25 298 PRO A O 1
ATOM 2480 N N . MET A 1 299 ? -11.292 -10.600 -50.524 1.00 94.81 299 MET A N 1
ATOM 2481 C CA . MET A 1 299 ? -10.230 -9.614 -50.255 1.00 94.81 299 MET A CA 1
ATOM 2482 C C . MET A 1 299 ? -10.744 -8.165 -50.147 1.00 94.81 299 MET A C 1
ATOM 2484 O O . MET A 1 299 ? -10.139 -7.348 -49.459 1.00 94.81 299 MET A O 1
ATOM 2488 N N . THR A 1 300 ? -11.877 -7.860 -50.783 1.00 96.62 300 THR A N 1
ATOM 2489 C CA . THR A 1 300 ? -12.560 -6.557 -50.725 1.00 96.62 300 THR A CA 1
ATOM 2490 C C . THR A 1 300 ? -13.137 -6.213 -49.353 1.00 96.62 300 THR A C 1
ATOM 2492 O O . THR A 1 300 ? -13.449 -5.051 -49.112 1.00 96.62 300 THR A O 1
ATOM 2495 N N . ASP A 1 301 ? -13.261 -7.194 -48.457 1.00 96.62 301 ASP A N 1
ATOM 2496 C CA . ASP A 1 301 ? -13.845 -7.018 -47.123 1.00 96.62 301 ASP A CA 1
ATOM 2497 C C . ASP A 1 301 ? -12.792 -6.638 -46.065 1.00 96.62 301 ASP A C 1
ATOM 2499 O O . ASP A 1 301 ? -13.126 -6.449 -44.894 1.00 96.62 301 ASP A O 1
ATOM 2503 N N . TYR A 1 302 ? -11.519 -6.513 -46.458 1.00 96.62 302 TYR A N 1
ATOM 2504 C CA . TYR A 1 302 ? -10.410 -6.221 -45.554 1.00 96.62 302 TYR A CA 1
ATOM 2505 C C . TYR A 1 302 ? -9.752 -4.883 -45.882 1.00 96.62 302 TYR A C 1
ATOM 2507 O O . TYR A 1 302 ? -9.503 -4.546 -47.039 1.00 96.62 302 TYR A O 1
ATOM 2515 N N . PHE A 1 303 ? -9.376 -4.143 -44.838 1.00 96.12 303 PHE A N 1
ATOM 2516 C CA . PHE A 1 303 ? -8.430 -3.043 -44.983 1.00 96.12 303 PHE A CA 1
ATOM 2517 C C . PHE A 1 303 ? -7.021 -3.609 -45.161 1.00 96.12 303 PHE A C 1
ATOM 2519 O O . PHE A 1 303 ? -6.520 -4.330 -44.299 1.00 96.12 303 PHE A O 1
ATOM 2526 N N . ILE A 1 304 ? -6.373 -3.267 -46.274 1.00 95.38 304 ILE A N 1
ATOM 2527 C CA . ILE A 1 304 ? -5.041 -3.767 -46.615 1.00 95.38 304 ILE A CA 1
ATOM 2528 C C . ILE A 1 304 ? -4.021 -2.667 -46.351 1.00 95.38 304 ILE A C 1
ATOM 2530 O O . ILE A 1 304 ? -4.061 -1.602 -46.975 1.00 95.38 304 ILE A O 1
ATOM 2534 N N . ALA A 1 305 ? -3.091 -2.938 -45.434 1.00 94.44 305 ALA A N 1
ATOM 2535 C CA . ALA A 1 305 ? -1.959 -2.060 -45.182 1.00 94.44 305 ALA A CA 1
ATOM 2536 C C . ALA A 1 305 ? -1.169 -1.870 -46.484 1.00 94.44 305 ALA A C 1
ATOM 2538 O O . ALA A 1 305 ? -0.590 -2.814 -47.017 1.00 94.44 305 ALA A O 1
ATOM 2539 N N . SER A 1 306 ? -1.189 -0.647 -47.006 1.00 94.00 306 SER A N 1
ATOM 2540 C CA . SER A 1 306 ? -0.610 -0.294 -48.299 1.00 94.00 306 SER A CA 1
ATOM 2541 C C . SER A 1 306 ? 0.319 0.898 -48.111 1.00 94.00 306 SER A C 1
ATOM 2543 O O . SER A 1 306 ? -0.001 1.818 -47.359 1.00 94.00 306 SER A O 1
ATOM 2545 N N . SER A 1 307 ? 1.466 0.881 -48.784 1.00 94.00 307 SER A N 1
ATOM 2546 C CA . SER A 1 307 ? 2.451 1.964 -48.745 1.00 94.00 307 SER A CA 1
ATOM 2547 C C . SER A 1 307 ? 2.620 2.563 -50.138 1.00 94.00 307 SER A C 1
ATOM 2549 O O . SER A 1 307 ? 2.575 1.844 -51.135 1.00 94.00 307 SER A O 1
ATOM 2551 N N . HIS A 1 308 ? 2.805 3.879 -50.211 1.00 90.00 308 HIS A N 1
ATOM 2552 C CA . HIS A 1 308 ? 3.025 4.613 -51.455 1.00 90.00 308 HIS A CA 1
ATOM 2553 C C . HIS A 1 308 ? 4.470 5.121 -51.488 1.00 90.00 308 HIS A C 1
ATOM 2555 O O . HIS A 1 308 ? 4.918 5.721 -50.515 1.00 90.00 308 HIS A O 1
ATOM 2561 N N . ASN A 1 309 ? 5.178 4.909 -52.603 1.00 73.00 309 ASN A N 1
ATOM 2562 C CA . ASN A 1 309 ? 6.598 5.255 -52.789 1.00 73.00 309 ASN A CA 1
ATOM 2563 C C . ASN A 1 309 ? 7.550 4.591 -51.773 1.00 73.00 309 ASN A C 1
ATOM 2565 O O . ASN A 1 309 ? 8.286 5.280 -51.068 1.00 73.00 309 ASN A O 1
ATOM 2569 N N . THR A 1 310 ? 7.516 3.257 -51.696 1.00 62.47 310 THR A N 1
ATOM 2570 C CA . THR A 1 310 ? 8.498 2.446 -50.939 1.00 62.47 310 THR A CA 1
ATOM 2571 C C . THR A 1 310 ? 9.573 1.941 -51.886 1.00 62.47 310 THR A C 1
ATOM 2573 O O . THR A 1 310 ? 10.753 1.935 -51.485 1.00 62.47 310 THR A O 1
#

Mean predicted aligned error: 14.26 Å

pLDDT: mean 81.35, std 12.32, range [28.8, 97.25]

Nearest PDB structures (foldseek):
  1djy-assembly2_B  TM=6.787E-01  e=4.447E-09  Rattus norvegicus
  1dji-assembly2_B  TM=6.830E-01  e=7.657E-09  Rattus norvegicus
  9bcz-assembly1_A  TM=7.362E-01  e=3.255E-07  Gallus gallus
  1djw-assembly1_A  TM=7.681E-01  e=1.175E-05  Rattus norvegicus
  1qat-assembly2_B  TM=7.779E-01  e=6.000E-05  Rattus norvegicus

Organism: Lymnaea stagnalis (NCBI:txid6523)

Secondary structure (DSSP, 8-state):
-HHHHHHHHHHHHHHHHS-EEEEEESSSS-EEEEEEEEETTTTEEEEE---S-TTS---EEGGGEEEEEETTTTTTTT-TTS-GGGEEEEEETTTTEEEEEE-SSHHHHHHHHHHHHHHHHHHHHHHHHHHHHHHHHHHHHHH-SS-SSSEEHHHHHHHHHHTT----HHHHHHHHHHH-SS--B-TTS-BEE-HHHHHHHHHHHH--HHHHHHHHHHTTTSSSEEHHHHHHIIIIIS--TT--HHHHHHHHHHH---HHHHTTTEE-HHHHHHHHTSGGG-SS-GGGGS--S--SS-GGGS-----S--

Solvent-accessible surface area (backbone atoms only — not comparable to full-atom values): 17710 Å² total; per-residue (Å²): 112,68,71,59,52,52,56,52,48,54,52,52,48,54,55,35,51,72,42,44,72,31,29,45,48,79,45,79,87,46,65,43,67,27,39,35,30,42,41,80,89,78,45,32,36,36,53,44,78,68,90,62,63,93,83,59,82,52,66,39,53,40,89,43,51,65,46,77,45,72,22,67,74,81,35,66,88,68,41,79,90,56,66,44,70,15,26,31,36,43,32,28,54,94,73,70,45,73,44,39,38,37,35,88,38,47,67,57,30,52,51,52,53,53,50,52,49,49,50,43,29,53,50,50,54,50,50,52,47,52,54,50,47,49,54,48,53,52,50,47,64,70,40,32,80,85,69,78,72,44,35,42,67,66,38,51,50,50,47,42,50,76,66,73,46,95,66,58,66,71,58,55,47,55,46,46,61,70,28,39,78,85,67,45,58,47,100,82,73,43,66,30,28,44,68,68,31,43,49,50,27,49,50,69,71,69,63,53,67,69,58,52,52,54,50,39,65,48,23,72,62,58,69,38,25,40,54,69,30,47,43,46,35,37,33,72,72,67,64,36,81,84,66,49,70,68,61,39,49,52,47,37,71,73,33,36,77,52,70,70,36,51,77,64,54,29,33,41,67,66,14,49,50,48,45,62,72,29,86,87,56,47,94,63,65,72,72,65,77,50,94,70,68,84,82,86,63,65,76,88,81,54,90,72,94,76,83,83,94,127

Sequence (310 aa):
MFIYIFIIVDRLLADLAQGILLEKVKSRSRRLPRTFFLDTAKMIVYYEGSTKKKTSDTTIQISKIREVREGEKDFSKKMKDLQKSCCFVIILGASHKIMYMLAPDQEMRDKWIRALRYAMQMEQLAEQRNETDRNIREAFNRADINGDGHLDFEEVMKLLKSLNTDIKKKYARQMFDNADKNRNVSKHSASVLDREEFVFFYHSLTRRVEMEEIFLRFSNAKGFMNIRDLLTFLRDGQKRVDANEDQCRDILDQYEPDGNCKKRDQLSLDGFRKFLTSDREQIFNPAHRVVYQDMGRPMTDYFIASSHNT

Foldseek 3Di:
DVVVVVVVLVVLLVVQQVWAWKWFDPAQPDTQTWTWHQDLVQQWIFIDPDPPPPPPGRIDRLVQFPDKAQQPPVPVPGHPPDPSLQWIWTQGDPPRDITIIGHPGNVVSVSVRVNSLLSNLVVVVVVVLVVVLVVLLVLVVVLPPVPPQWHALVSVVVSCVVVVHPDDSVVLVVLLVVLQPVQDADPVRGGIGHSVSSSSSVCVVPDDVVLVVLQCVLCVNNQWDALVSVQCCCCVVVVNVVDDSVVLLVLLVPQAPDPVCNVVRIHHSRSSVRSCPDPVNDPDDPCVVDPNDDPPDDPVVDDDDDDDPD